Protein AF-A0A3R7A1E4-F1 (afdb_monomer)

Foldseek 3Di:
DPDDPFLEAEDEDDPPPPPDDQAAQCVVQHDVNVVVLVVVLVVVLVPDDDPAADAQQWDHDRFWIKGFSNHPPDDPVVLQVQQVVCVVVVVAVVSVVVSCVVCVPSQWDWADDGRTIIIIGHPPPAPCVVVVVPDVVRGVAYEYEDAQCDVRGSCVPVQPDPRYPHDHANDPVRVVVVCVVVPD

Mean predicted aligned error: 7.34 Å

Solvent-accessible surface area (backbone atoms only — not comparable to full-atom values): 10785 Å² total; per-residue (Å²): 130,81,78,74,82,68,44,70,43,81,46,70,78,64,88,83,65,83,83,81,74,86,58,45,41,58,76,75,64,32,65,69,56,49,50,54,53,50,53,52,50,52,54,50,50,71,69,55,90,64,100,59,73,63,38,61,40,66,42,84,48,62,61,32,37,40,40,18,78,40,16,70,69,48,54,72,70,55,34,58,52,45,29,57,48,34,72,75,69,38,52,65,63,52,50,50,53,52,51,48,71,74,43,68,89,68,49,65,39,76,47,78,52,83,58,59,38,30,40,39,30,52,62,75,70,54,65,49,46,62,53,79,77,55,54,76,90,71,36,76,43,34,37,34,47,35,69,38,52,49,94,87,32,82,32,22,69,38,37,71,28,90,79,34,52,52,42,82,34,89,46,73,67,51,46,51,54,49,46,54,72,74,63,115

Secondary structure (DSSP, 8-state):
-PPP---EEEEE-STT--TT----HHHHH-HHHHHHHHHHHHHHHHH---S---S-SEEE-SS-EEE-SS-TT--HHHHHHHHHHHHHH-HHHHHHHHHHHH-GGG-EEEEEETTTEEEEEETT-SGGGGGGGS-TTT-SEEEEEES--STTSTTHHHHT-TT-EEEE-SSHHHHHHHHHHH--

InterPro domains:
  IPR005002 Phosphomannomutase [PF03332] (18-183)
  IPR005002 Phosphomannomutase [PTHR10466] (23-183)
  IPR006379 HAD-superfamily hydrolase, subfamily IIB [TIGR01484] (25-160)
  IPR036412 HAD-like superfamily [SSF56784] (10-183)
  IPR043169 Phosphomannomutase, cap domain [G3DSA:3.30.1240.20] (24-125)

pLDDT: mean 89.26, std 13.15, range [39.09, 98.75]

Structure (mmCIF, N/CA/C/O backbone):
data_AF-A0A3R7A1E4-F1
#
_entry.id   AF-A0A3R7A1E4-F1
#
loop_
_atom_site.group_PDB
_atom_site.id
_atom_site.type_symbol
_atom_site.label_atom_id
_atom_site.label_alt_id
_atom_site.label_comp_id
_atom_site.label_asym_id
_atom_site.label_entity_id
_atom_site.label_seq_id
_atom_site.pdbx_PDB_ins_code
_atom_site.Cartn_x
_atom_site.Cartn_y
_atom_site.Cartn_z
_atom_site.occupancy
_atom_site.B_iso_or_equiv
_atom_site.auth_seq_id
_atom_site.auth_comp_id
_atom_site.auth_asym_id
_atom_site.auth_atom_id
_atom_site.pdbx_PDB_model_num
ATOM 1 N N . MET A 1 1 ? 33.128 -10.071 -33.712 1.00 44.66 1 MET A N 1
ATOM 2 C CA . MET A 1 1 ? 31.998 -9.135 -33.881 1.00 44.66 1 MET A CA 1
ATOM 3 C C . MET A 1 1 ? 31.868 -8.375 -32.577 1.00 44.66 1 MET A C 1
ATOM 5 O O . MET A 1 1 ? 31.779 -9.028 -31.546 1.00 44.66 1 MET A O 1
ATOM 9 N N . ALA A 1 2 ? 31.988 -7.047 -32.596 1.00 47.12 2 ALA A N 1
ATOM 10 C CA . ALA A 1 2 ? 31.799 -6.239 -31.393 1.00 47.12 2 ALA A CA 1
ATOM 11 C C . ALA A 1 2 ? 30.387 -6.506 -30.855 1.00 47.12 2 ALA A C 1
ATOM 13 O O . ALA A 1 2 ? 29.429 -6.413 -31.625 1.00 47.12 2 ALA A O 1
ATOM 14 N N . LYS A 1 3 ? 30.259 -6.908 -29.582 1.00 54.19 3 LYS A N 1
ATOM 15 C CA . LYS A 1 3 ? 28.951 -6.955 -28.919 1.00 54.19 3 LYS A CA 1
ATOM 16 C C . LYS A 1 3 ? 28.360 -5.552 -29.057 1.00 54.19 3 LYS A C 1
ATOM 18 O O . LYS A 1 3 ? 28.999 -4.590 -28.639 1.00 54.19 3 LYS A O 1
ATOM 23 N N . ALA A 1 4 ? 27.210 -5.441 -29.722 1.00 62.44 4 ALA A N 1
ATOM 24 C CA . ALA A 1 4 ? 26.440 -4.206 -29.728 1.00 62.44 4 ALA A CA 1
ATOM 25 C C . ALA A 1 4 ? 26.276 -3.781 -28.268 1.00 62.44 4 ALA A C 1
ATOM 27 O O . ALA A 1 4 ? 25.940 -4.626 -27.442 1.00 62.44 4 ALA A O 1
ATOM 28 N N . ASN A 1 5 ? 26.606 -2.532 -27.950 1.00 65.81 5 ASN A N 1
ATOM 29 C CA . ASN A 1 5 ? 26.462 -2.031 -26.592 1.00 65.81 5 ASN A CA 1
ATOM 30 C C . ASN A 1 5 ? 24.952 -2.007 -26.301 1.00 65.81 5 ASN A C 1
ATOM 32 O O . ASN A 1 5 ? 24.252 -1.242 -26.976 1.00 65.81 5 ASN A O 1
ATOM 36 N N . PRO A 1 6 ? 24.423 -2.894 -25.437 1.00 76.69 6 PRO A N 1
ATOM 37 C CA . PRO A 1 6 ? 22.988 -2.971 -25.225 1.00 76.69 6 PRO A CA 1
ATOM 38 C C . PRO A 1 6 ? 22.504 -1.653 -24.624 1.00 76.69 6 PRO A C 1
ATOM 40 O O . PRO A 1 6 ? 23.204 -0.999 -23.846 1.00 76.69 6 PRO A O 1
ATOM 43 N N . ARG A 1 7 ? 21.299 -1.230 -25.001 1.00 85.06 7 ARG A N 1
ATOM 44 C CA . ARG A 1 7 ? 20.661 -0.057 -24.404 1.00 85.06 7 ARG A CA 1
ATOM 45 C C . ARG A 1 7 ? 20.152 -0.456 -23.031 1.00 85.06 7 ARG A C 1
ATOM 47 O O . ARG A 1 7 ? 19.061 -1.011 -22.901 1.00 85.06 7 ARG A O 1
ATOM 54 N N . ILE A 1 8 ? 20.987 -0.212 -22.033 1.00 87.19 8 ILE A N 1
ATOM 55 C CA . ILE A 1 8 ? 20.746 -0.594 -20.647 1.00 87.19 8 ILE A CA 1
ATOM 56 C C . ILE A 1 8 ? 20.035 0.537 -19.909 1.00 87.19 8 ILE A C 1
ATOM 58 O O . ILE A 1 8 ? 20.415 1.705 -20.011 1.00 87.19 8 ILE A O 1
ATOM 62 N N . LEU A 1 9 ? 19.038 0.170 -19.106 1.00 86.69 9 LEU A N 1
ATOM 63 C CA . LEU A 1 9 ? 18.481 1.023 -18.063 1.00 86.69 9 LEU A CA 1
ATOM 64 C C . LEU A 1 9 ? 18.717 0.386 -16.694 1.00 86.69 9 LEU A C 1
ATOM 66 O O . LEU A 1 9 ? 18.265 -0.730 -16.450 1.00 86.69 9 LEU A O 1
ATOM 70 N N . ALA A 1 10 ? 19.369 1.113 -15.788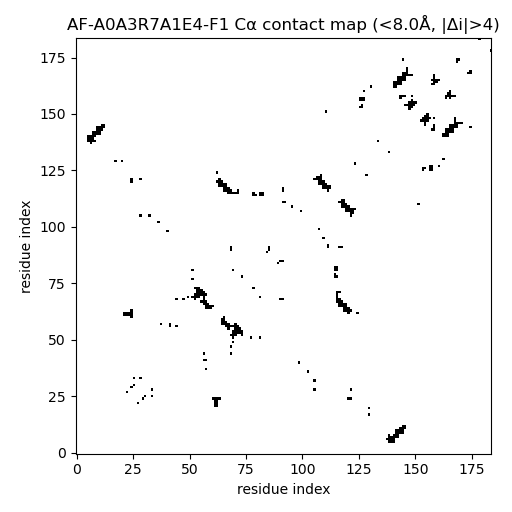 1.00 86.88 10 ALA A N 1
ATOM 71 C CA . ALA A 1 10 ? 19.442 0.754 -14.375 1.00 86.88 10 ALA A CA 1
ATOM 72 C C . ALA A 1 10 ? 18.376 1.538 -13.595 1.00 86.88 10 ALA A C 1
ATOM 74 O O . ALA A 1 10 ? 18.405 2.769 -13.539 1.00 86.88 10 ALA A O 1
ATOM 75 N N . LEU A 1 11 ? 17.410 0.819 -13.028 1.00 84.31 11 LEU A N 1
ATOM 76 C CA . LEU A 1 11 ? 16.361 1.354 -12.173 1.00 84.31 11 LEU A CA 1
ATOM 77 C C . LEU A 1 11 ? 16.778 1.224 -10.709 1.00 84.31 11 LEU A C 1
ATOM 79 O O . LEU A 1 11 ? 17.002 0.121 -10.208 1.00 84.31 11 LEU A O 1
ATOM 83 N N . PHE A 1 12 ? 16.805 2.365 -10.030 1.00 76.94 12 PHE A N 1
ATOM 84 C CA . PHE A 1 12 ? 16.983 2.469 -8.589 1.00 76.94 12 PHE A CA 1
ATOM 85 C C . PHE A 1 12 ? 15.701 3.036 -7.998 1.00 76.94 12 PHE A C 1
ATOM 87 O O . PHE A 1 12 ? 15.184 4.041 -8.499 1.00 76.94 12 PHE A O 1
ATOM 94 N N . ASP A 1 13 ? 15.190 2.426 -6.933 1.00 64.12 13 ASP A N 1
ATOM 95 C CA . ASP A 1 13 ? 14.204 3.114 -6.109 1.00 64.12 13 ASP A CA 1
ATOM 96 C C . ASP A 1 13 ? 14.937 4.050 -5.146 1.00 64.12 13 ASP A C 1
ATOM 98 O O . ASP A 1 13 ? 15.601 3.616 -4.209 1.00 64.12 13 ASP A O 1
ATOM 102 N N . VAL A 1 14 ? 14.834 5.350 -5.407 1.00 51.19 14 VAL A N 1
ATOM 103 C CA . VAL A 1 14 ? 15.208 6.403 -4.463 1.00 51.19 14 VAL A CA 1
ATOM 104 C C . VAL A 1 14 ? 13.907 7.117 -4.115 1.00 51.19 14 VAL A C 1
ATOM 106 O O . VAL A 1 14 ? 13.422 7.967 -4.869 1.00 51.19 14 VAL A O 1
ATOM 109 N N . ASP A 1 15 ? 13.275 6.670 -3.031 1.00 46.53 15 ASP A N 1
ATOM 110 C CA . ASP A 1 15 ? 12.062 7.247 -2.444 1.00 46.53 15 ASP A CA 1
ATOM 111 C C . ASP A 1 15 ? 10.974 7.664 -3.459 1.00 46.53 15 ASP A C 1
ATOM 113 O O . ASP A 1 15 ? 10.474 8.792 -3.446 1.00 46.53 15 ASP A O 1
ATOM 117 N N . GLY A 1 16 ? 10.565 6.754 -4.354 1.00 44.25 16 GLY A N 1
ATOM 118 C CA . GLY A 1 16 ? 9.337 6.931 -5.144 1.00 44.25 16 GLY A CA 1
ATOM 119 C C . GLY A 1 16 ? 9.348 8.096 -6.147 1.00 44.25 16 GLY A C 1
ATOM 120 O O . GLY A 1 16 ? 8.285 8.610 -6.515 1.00 44.25 16 GLY A O 1
ATOM 121 N N . THR A 1 17 ? 10.526 8.526 -6.610 1.00 39.09 17 THR A N 1
ATOM 122 C CA . THR A 1 17 ? 10.695 9.695 -7.497 1.00 39.09 17 THR A CA 1
ATOM 123 C C . THR A 1 17 ? 10.74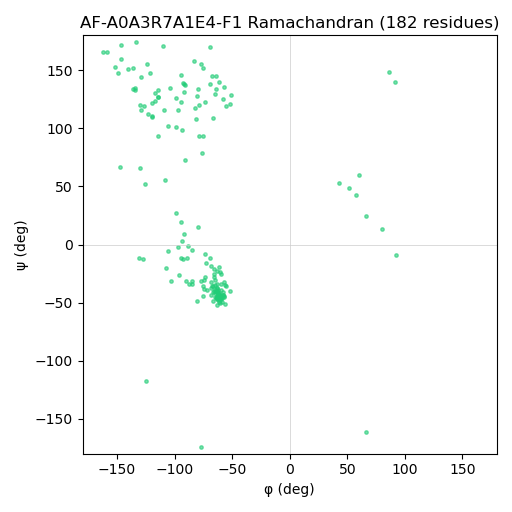3 9.390 -9.001 1.00 39.09 17 THR A C 1
ATOM 125 O O . THR A 1 17 ? 11.116 10.253 -9.791 1.00 39.09 17 THR A O 1
ATOM 128 N N . LEU A 1 18 ? 10.261 8.230 -9.463 1.00 42.88 18 LEU A N 1
ATOM 129 C CA . LEU A 1 18 ? 9.997 8.020 -10.898 1.00 42.88 18 LEU A CA 1
ATOM 130 C C . LEU A 1 18 ? 8.695 8.744 -11.312 1.00 42.88 18 LEU A C 1
ATOM 132 O O . LEU A 1 18 ? 7.606 8.176 -11.407 1.00 42.88 18 LEU A O 1
ATOM 136 N N . THR A 1 19 ? 8.801 10.059 -11.508 1.00 46.22 19 THR A N 1
ATOM 137 C CA . THR A 1 19 ? 7.701 11.011 -11.741 1.00 46.22 19 THR A CA 1
ATOM 138 C C . THR A 1 19 ? 7.357 11.217 -13.217 1.00 46.22 19 THR A C 1
ATOM 140 O O . THR A 1 19 ? 7.585 12.296 -13.757 1.00 46.22 19 THR A O 1
ATOM 143 N N . ALA A 1 20 ? 6.729 10.233 -13.866 1.00 43.62 20 ALA A N 1
ATOM 144 C CA . ALA A 1 20 ? 6.136 10.476 -15.192 1.00 43.62 20 ALA A CA 1
ATOM 145 C C . ALA A 1 20 ? 4.686 10.001 -15.376 1.00 43.62 20 ALA A C 1
ATOM 147 O O . ALA A 1 20 ? 4.031 10.431 -16.320 1.00 43.62 20 ALA A O 1
ATOM 148 N N . ALA A 1 21 ? 4.116 9.202 -14.467 1.00 50.44 21 ALA A N 1
ATOM 149 C CA . ALA A 1 21 ? 2.732 8.753 -14.640 1.00 50.44 21 ALA A CA 1
ATOM 150 C C . ALA A 1 21 ? 1.982 8.567 -13.324 1.00 50.44 21 ALA A C 1
ATOM 152 O O . ALA A 1 21 ? 1.595 7.462 -12.945 1.00 50.44 21 ALA A O 1
ATOM 153 N N . ARG A 1 22 ? 1.743 9.665 -12.608 1.00 58.53 22 ARG A N 1
ATOM 154 C CA . ARG A 1 22 ? 0.890 9.611 -11.423 1.00 58.53 22 ARG A CA 1
ATOM 155 C C . ARG A 1 22 ? -0.580 9.589 -11.848 1.00 58.53 22 ARG A C 1
ATOM 157 O O . ARG A 1 22 ? -1.181 10.641 -12.049 1.00 58.53 22 ARG A O 1
ATOM 164 N N . LYS A 1 23 ? -1.163 8.394 -11.989 1.00 64.06 23 LYS A N 1
ATOM 165 C CA . LYS A 1 23 ? -2.622 8.254 -12.098 1.00 64.06 23 LYS A CA 1
ATOM 166 C C . LYS A 1 23 ? -3.269 8.728 -10.800 1.00 64.06 23 LYS A C 1
ATOM 168 O O . LYS A 1 23 ? -2.829 8.365 -9.712 1.00 64.06 23 LYS A O 1
ATOM 173 N N . SER A 1 24 ? -4.316 9.536 -10.922 1.00 81.94 24 SER A N 1
ATOM 174 C CA . SER A 1 24 ? -5.153 9.908 -9.788 1.00 81.94 24 SER A CA 1
ATOM 175 C C . SER A 1 24 ? -6.016 8.712 -9.397 1.00 81.94 24 SER A C 1
ATOM 177 O O . SER A 1 24 ? -6.789 8.203 -10.213 1.00 81.94 24 SER A O 1
ATOM 179 N N . LEU A 1 25 ? -5.917 8.274 -8.140 1.00 85.00 25 LEU A N 1
ATOM 180 C CA . LEU A 1 25 ? -6.779 7.223 -7.593 1.00 85.00 25 LEU A CA 1
ATOM 181 C C . LEU A 1 25 ? -8.262 7.550 -7.827 1.00 85.00 25 LEU A C 1
ATOM 183 O O . LEU A 1 25 ? -9.049 6.677 -8.193 1.00 85.00 25 LEU A O 1
ATOM 187 N N . LYS A 1 26 ? -8.626 8.829 -7.661 1.00 87.19 26 LYS A N 1
ATOM 188 C CA . LYS A 1 26 ? -9.987 9.328 -7.874 1.00 87.19 26 LYS A CA 1
ATOM 189 C C . LYS A 1 26 ? -10.457 9.142 -9.309 1.00 87.19 26 LYS A C 1
ATOM 191 O O . LYS A 1 26 ? -11.590 8.716 -9.511 1.00 87.19 26 LYS A O 1
ATOM 196 N N . GLU A 1 27 ? -9.608 9.453 -10.280 1.00 87.75 27 GLU A N 1
ATOM 197 C CA . GLU A 1 27 ? -9.947 9.313 -11.700 1.00 87.75 27 GLU A CA 1
ATOM 198 C C . GLU A 1 27 ? -10.078 7.845 -12.104 1.00 87.75 27 GLU A C 1
ATOM 200 O O . GLU A 1 27 ? -10.964 7.505 -12.879 1.00 87.75 27 GLU A O 1
ATOM 205 N N . PHE A 1 28 ? -9.233 6.967 -11.553 1.00 88.12 28 PHE A N 1
ATOM 206 C CA . PHE A 1 28 ? -9.242 5.549 -11.907 1.00 88.12 28 PHE A CA 1
ATOM 207 C C . PHE A 1 28 ? -10.410 4.774 -11.281 1.00 88.12 28 PHE A C 1
ATOM 209 O O . PHE A 1 28 ? -11.043 3.964 -11.952 1.00 88.12 28 PHE A O 1
ATOM 216 N N . ILE A 1 29 ? -10.694 5.002 -9.995 1.00 91.00 29 ILE A N 1
ATOM 217 C CA . ILE A 1 29 ? -11.715 4.243 -9.253 1.00 91.00 29 ILE A CA 1
ATOM 218 C C . ILE A 1 29 ? -13.100 4.891 -9.340 1.00 91.00 29 ILE A C 1
ATOM 220 O O . ILE A 1 29 ? -14.117 4.195 -9.317 1.00 91.00 29 ILE A O 1
ATOM 224 N N . GLY A 1 30 ? -13.150 6.218 -9.441 1.00 93.50 30 GLY A N 1
ATOM 225 C CA . GLY A 1 30 ? -14.382 6.991 -9.385 1.00 93.50 30 GLY A CA 1
ATOM 226 C C . GLY A 1 30 ? -14.813 7.338 -7.957 1.00 93.50 30 GLY A C 1
ATOM 227 O O . GLY A 1 30 ? -14.598 6.598 -6.992 1.00 93.50 30 GLY A O 1
ATOM 228 N N . ASN A 1 31 ? -15.454 8.500 -7.828 1.00 94.25 31 ASN A N 1
ATOM 229 C CA . ASN A 1 31 ? -15.814 9.095 -6.541 1.00 94.25 31 ASN A CA 1
ATOM 230 C C . ASN A 1 31 ? -16.812 8.241 -5.740 1.00 94.25 31 ASN A C 1
ATOM 232 O O . ASN A 1 31 ? -16.688 8.129 -4.525 1.00 94.25 31 ASN A O 1
ATOM 236 N N . ASP A 1 32 ? -17.768 7.597 -6.411 1.00 96.69 32 ASP A N 1
ATOM 237 C CA . ASP A 1 32 ? -18.817 6.816 -5.745 1.00 96.69 32 ASP A CA 1
ATOM 238 C C . ASP A 1 32 ? -18.267 5.561 -5.067 1.00 96.69 32 ASP A C 1
ATOM 240 O O . ASP A 1 32 ? -18.617 5.262 -3.923 1.00 96.69 32 ASP A O 1
ATOM 244 N N . LYS A 1 33 ? -17.371 4.840 -5.752 1.00 96.50 33 LYS A N 1
ATOM 245 C CA . LYS A 1 33 ? -16.666 3.689 -5.178 1.00 96.50 33 LYS A CA 1
ATOM 246 C C . LYS A 1 33 ? -15.787 4.136 -4.009 1.00 96.50 33 LYS A C 1
ATOM 248 O O . LYS A 1 33 ? -15.860 3.548 -2.933 1.00 96.50 33 LYS A O 1
ATOM 253 N N . LEU A 1 34 ? -15.026 5.219 -4.173 1.00 97.00 34 LEU A N 1
ATOM 254 C CA . LEU A 1 34 ? -14.187 5.750 -3.095 1.00 97.00 34 LEU A CA 1
ATOM 255 C C . LEU A 1 34 ? -14.996 6.146 -1.860 1.00 97.00 34 LEU A C 1
ATOM 257 O O . LEU A 1 34 ? -14.633 5.749 -0.758 1.00 97.00 34 LEU A O 1
ATOM 261 N N . ASN A 1 35 ? -16.117 6.847 -2.026 1.00 98.00 35 ASN A N 1
ATOM 262 C CA . ASN A 1 35 ? -16.985 7.212 -0.909 1.00 98.00 35 ASN A CA 1
ATOM 263 C C . ASN A 1 35 ? -17.525 5.976 -0.179 1.00 98.00 35 ASN A C 1
ATOM 265 O O . ASN A 1 35 ? -17.503 5.938 1.048 1.00 98.00 35 ASN A O 1
ATOM 269 N N . LYS A 1 36 ? -17.966 4.940 -0.907 1.00 98.38 36 LYS A N 1
ATOM 270 C CA . LYS A 1 36 ? -18.421 3.677 -0.297 1.00 98.38 36 LYS A CA 1
ATOM 271 C C . LYS A 1 36 ? -17.310 3.003 0.507 1.00 98.38 36 LYS A C 1
ATOM 273 O O . LYS A 1 36 ? -17.542 2.604 1.647 1.00 98.38 36 LYS A O 1
ATOM 278 N N . PHE A 1 37 ? -16.110 2.922 -0.066 1.00 98.44 37 PHE A N 1
ATOM 279 C CA . PHE A 1 37 ? -14.943 2.349 0.600 1.00 98.44 37 PHE A CA 1
ATOM 280 C C . PHE A 1 37 ? -14.568 3.127 1.869 1.00 98.44 37 PHE A C 1
ATOM 282 O O . PHE A 1 37 ? -14.410 2.539 2.940 1.00 98.44 37 PHE A O 1
ATOM 289 N N . ILE A 1 38 ? -14.473 4.455 1.765 1.00 98.44 38 ILE A N 1
ATOM 290 C CA . ILE A 1 38 ? -14.109 5.346 2.871 1.00 98.44 38 ILE A CA 1
ATOM 291 C C . ILE A 1 38 ? -15.155 5.272 3.983 1.00 98.44 38 ILE A C 1
ATOM 293 O O . ILE A 1 38 ? -14.785 5.080 5.137 1.00 98.44 38 ILE A O 1
ATOM 297 N N . ASN A 1 39 ? -16.448 5.341 3.657 1.00 98.62 39 ASN A N 1
ATOM 298 C CA . ASN A 1 39 ? -17.523 5.265 4.648 1.00 98.62 39 ASN A CA 1
ATOM 299 C C . ASN A 1 39 ? -17.485 3.950 5.429 1.00 98.62 39 ASN A C 1
ATOM 301 O O . ASN A 1 39 ? -17.543 3.962 6.658 1.00 98.62 39 ASN A O 1
ATOM 305 N N . PHE A 1 40 ? -17.341 2.819 4.733 1.00 98.75 40 PHE A N 1
ATOM 306 C 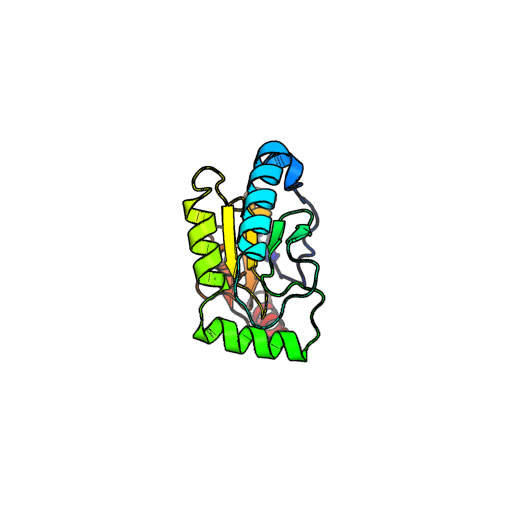CA . PHE A 1 40 ? -17.223 1.519 5.390 1.00 98.75 40 PHE A CA 1
ATOM 307 C C . PHE A 1 40 ? -15.977 1.450 6.280 1.00 98.75 40 PHE A C 1
ATOM 309 O O . PHE A 1 40 ? -16.055 1.006 7.422 1.00 98.75 40 PHE A O 1
ATOM 316 N N . THR A 1 41 ? -14.839 1.938 5.783 1.00 98.62 41 THR A N 1
ATOM 317 C CA . THR A 1 41 ? -13.573 1.953 6.527 1.00 98.62 41 THR A CA 1
ATOM 318 C C . THR A 1 41 ? -13.683 2.806 7.792 1.00 98.62 41 THR A C 1
ATOM 320 O O . THR A 1 41 ? -13.273 2.364 8.862 1.00 98.62 41 THR A O 1
ATOM 323 N N . LEU A 1 42 ? -14.288 3.994 7.708 1.00 98.69 42 LEU A N 1
ATOM 324 C CA . LEU A 1 42 ? -14.516 4.868 8.861 1.00 98.69 42 LEU A CA 1
ATOM 325 C C . LEU A 1 42 ? -15.441 4.221 9.895 1.00 98.69 42 LEU A C 1
ATOM 327 O O . LEU A 1 42 ? -15.132 4.258 11.084 1.00 98.69 42 LEU A O 1
ATOM 331 N N . LEU A 1 43 ? -16.536 3.588 9.462 1.00 98.69 43 LEU A N 1
ATOM 332 C CA . LEU A 1 43 ? -17.439 2.860 10.359 1.00 98.69 43 LEU A CA 1
ATOM 333 C C . LEU A 1 43 ? -16.741 1.672 11.029 1.00 98.69 43 LEU A C 1
ATOM 335 O O . LEU A 1 43 ? -16.930 1.448 12.224 1.00 98.69 43 LEU A O 1
ATOM 339 N N . TYR A 1 44 ? -15.910 0.933 10.291 1.00 98.62 44 TYR A N 1
ATOM 340 C CA . TYR A 1 44 ? -15.114 -0.153 10.854 1.00 98.62 44 TYR A CA 1
ATOM 341 C C . TYR A 1 44 ? -14.161 0.372 11.935 1.00 98.62 44 TYR A C 1
ATOM 343 O O . TYR A 1 44 ? -14.170 -0.125 13.058 1.00 98.62 44 TYR A O 1
ATOM 351 N N . ILE A 1 45 ? -13.396 1.430 11.635 1.00 98.44 45 ILE A N 1
ATOM 352 C CA . ILE A 1 45 ? -12.464 2.048 12.591 1.00 98.44 45 ILE A CA 1
ATOM 353 C C . ILE A 1 45 ? -13.204 2.606 13.807 1.00 98.44 45 ILE A C 1
ATOM 355 O O . ILE A 1 45 ? -12.721 2.454 14.928 1.00 98.44 45 ILE A O 1
ATOM 359 N N . ALA A 1 46 ? -14.379 3.214 13.632 1.00 98.25 46 ALA A N 1
ATOM 360 C CA . ALA A 1 46 ? -15.179 3.721 14.744 1.00 98.25 46 ALA A CA 1
ATOM 361 C C . ALA A 1 46 ? -15.524 2.608 15.750 1.00 98.25 46 ALA A C 1
ATOM 363 O O . ALA A 1 46 ? -15.384 2.822 16.953 1.00 98.25 46 ALA A O 1
ATOM 364 N N . ASN A 1 47 ? -15.859 1.412 15.256 1.00 97.88 47 ASN A N 1
ATOM 365 C CA . ASN A 1 47 ? -16.224 0.248 16.070 1.00 97.88 47 ASN A CA 1
ATOM 366 C C . ASN A 1 47 ? -15.032 -0.594 16.563 1.00 97.88 47 ASN A C 1
ATOM 368 O O . ASN A 1 47 ? -15.241 -1.541 17.317 1.00 97.88 47 ASN A O 1
ATOM 372 N N . LEU A 1 48 ? -13.792 -0.289 16.160 1.00 97.06 48 LEU A N 1
ATOM 373 C CA . LEU A 1 48 ? -12.617 -1.002 16.669 1.00 97.06 48 LEU A CA 1
ATOM 374 C C . LEU A 1 48 ? -12.425 -0.755 18.166 1.00 97.06 48 LEU A C 1
ATOM 376 O O . LEU A 1 48 ? -12.350 0.395 18.596 1.00 97.06 48 LEU A O 1
ATOM 380 N N . ASP A 1 49 ? -12.252 -1.824 18.930 1.00 96.75 49 ASP A N 1
ATOM 381 C CA . ASP A 1 49 ? -11.824 -1.743 20.321 1.00 96.75 49 ASP A CA 1
ATOM 382 C C . ASP A 1 49 ? -10.300 -1.892 20.382 1.00 96.75 49 ASP A C 1
ATOM 384 O O . ASP A 1 49 ? -9.760 -2.990 20.246 1.00 96.75 49 ASP A O 1
ATOM 388 N N . ILE A 1 50 ? -9.602 -0.758 20.469 1.00 98.00 50 ILE 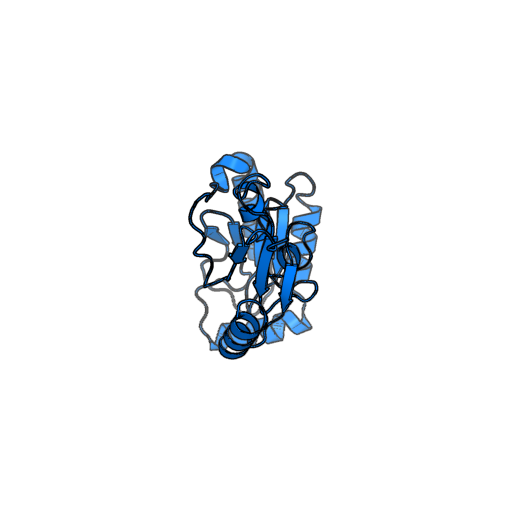A N 1
ATOM 389 C CA . ILE A 1 50 ? -8.142 -0.685 20.590 1.00 98.00 50 ILE A CA 1
ATOM 390 C C . ILE A 1 50 ? -7.773 0.355 21.655 1.00 98.00 50 ILE A C 1
ATOM 392 O O . ILE A 1 50 ? -8.512 1.330 21.815 1.00 98.00 50 ILE A O 1
ATOM 396 N N . PRO A 1 51 ? -6.625 0.212 22.345 1.00 97.88 51 PRO A N 1
ATOM 397 C CA . PRO A 1 51 ? -6.300 1.051 23.501 1.00 97.88 51 PRO A CA 1
ATOM 398 C C . PRO A 1 51 ? -6.222 2.551 23.196 1.00 97.88 51 PRO A C 1
ATOM 400 O O . PRO A 1 51 ? -6.550 3.381 24.041 1.00 97.88 51 PRO A O 1
ATOM 403 N N . VAL A 1 52 ? -5.770 2.909 21.991 1.00 98.25 52 VAL A N 1
ATOM 404 C CA . VAL A 1 52 ? -5.510 4.294 21.595 1.00 98.25 52 VAL A CA 1
ATOM 405 C C . VAL A 1 52 ? -6.051 4.555 20.192 1.00 98.25 52 VAL A C 1
ATOM 407 O O . VAL A 1 52 ? -5.796 3.795 19.260 1.00 98.25 52 VAL A O 1
ATOM 410 N N . LYS A 1 53 ? -6.757 5.681 20.039 1.00 98.56 53 LYS A N 1
ATOM 411 C CA . LYS A 1 53 ? -7.100 6.303 18.754 1.00 98.56 53 LYS A CA 1
ATOM 412 C C . LYS A 1 53 ? -6.713 7.781 18.784 1.00 98.56 53 LYS A C 1
ATOM 414 O O . LYS A 1 53 ? -6.813 8.443 19.821 1.00 98.56 53 LYS A O 1
ATOM 419 N N . ARG A 1 54 ? -6.249 8.300 17.651 1.00 98.19 54 ARG A N 1
ATOM 420 C CA . ARG A 1 54 ? -5.838 9.695 17.448 1.00 98.19 54 ARG A CA 1
ATOM 421 C C . ARG A 1 54 ? -6.608 10.279 16.266 1.00 98.19 54 ARG A C 1
ATOM 423 O O . ARG A 1 54 ? -7.828 10.376 16.328 1.00 98.19 54 ARG A O 1
ATOM 430 N N . GLY A 1 55 ? -5.918 10.679 15.203 1.00 96.44 55 GLY A N 1
ATOM 431 C CA . GLY A 1 55 ? -6.514 11.288 14.016 1.00 96.44 55 GLY A CA 1
ATOM 432 C C . GLY A 1 55 ? -5.750 10.919 12.753 1.00 96.44 55 GLY A C 1
ATOM 433 O O . GLY A 1 55 ? -4.681 10.311 12.824 1.00 96.44 55 GLY A O 1
ATOM 434 N N . THR A 1 56 ? -6.305 11.288 11.598 1.00 98.12 56 THR A N 1
ATOM 435 C CA . THR A 1 56 ? -5.799 10.879 10.275 1.00 98.12 56 THR A CA 1
ATOM 436 C C . THR A 1 56 ? -5.810 9.353 10.131 1.00 98.12 56 THR A C 1
ATOM 438 O O . THR A 1 56 ? -4.779 8.699 9.978 1.00 98.12 56 THR A O 1
ATOM 441 N N . PHE A 1 57 ? -7.009 8.778 10.247 1.00 98.62 57 PHE A N 1
ATOM 442 C CA . PHE A 1 57 ? -7.260 7.340 10.094 1.00 98.62 57 PHE A CA 1
ATOM 443 C C . PHE A 1 57 ? -7.218 6.880 8.637 1.00 98.62 57 PHE A C 1
ATOM 445 O O . PHE A 1 57 ? -6.858 5.744 8.351 1.00 98.62 57 PHE A O 1
ATOM 452 N N . ILE A 1 58 ? -7.596 7.771 7.720 1.00 98.56 58 ILE A N 1
ATOM 453 C CA . ILE A 1 58 ? -7.505 7.575 6.278 1.00 98.56 58 ILE A CA 1
ATOM 454 C C . ILE A 1 58 ? -6.813 8.812 5.717 1.00 98.56 58 ILE A C 1
ATOM 456 O O . ILE A 1 58 ? -7.303 9.929 5.878 1.00 98.56 58 ILE A O 1
ATOM 460 N N . GLU A 1 59 ? -5.674 8.613 5.070 1.00 97.69 59 GLU A N 1
ATOM 461 C CA . GLU A 1 59 ? -4.929 9.653 4.370 1.00 97.69 59 GLU A CA 1
ATOM 462 C C . GLU A 1 59 ? -5.046 9.399 2.865 1.00 97.69 59 GLU A C 1
ATOM 464 O O . GLU A 1 59 ? -4.596 8.370 2.356 1.00 97.69 59 GLU A O 1
ATOM 469 N N . PHE A 1 60 ? -5.681 10.330 2.151 1.00 95.25 60 PHE A N 1
ATOM 470 C CA . PHE A 1 60 ? -5.817 10.255 0.700 1.00 95.25 60 PHE A CA 1
ATOM 471 C C . PHE A 1 60 ? -4.540 10.773 0.038 1.00 95.25 60 PHE A C 1
ATOM 473 O O . PHE A 1 60 ? -4.198 11.947 0.170 1.00 95.25 60 PHE A O 1
ATOM 480 N N . ARG A 1 61 ? -3.846 9.908 -0.702 1.00 91.50 61 ARG A N 1
ATOM 481 C CA . ARG A 1 61 ? -2.665 10.258 -1.498 1.00 91.50 61 ARG A CA 1
ATOM 482 C C . ARG A 1 61 ? -3.003 10.177 -2.982 1.00 91.50 61 ARG A C 1
ATOM 484 O O . ARG A 1 61 ? -4.052 9.679 -3.375 1.00 91.50 61 ARG A O 1
ATOM 491 N N . GLN A 1 62 ? -2.097 10.653 -3.832 1.00 84.31 62 GLN A N 1
ATOM 492 C CA . GLN A 1 62 ? -2.347 10.714 -5.273 1.00 84.31 62 GLN A CA 1
ATOM 493 C C . GLN A 1 62 ? -2.667 9.337 -5.884 1.00 84.31 62 GLN A C 1
ATOM 495 O O . GLN A 1 62 ? -3.610 9.230 -6.665 1.00 84.31 62 GLN A O 1
ATOM 500 N N . GLY A 1 63 ? -1.914 8.299 -5.503 1.00 85.38 63 GLY A N 1
ATOM 501 C CA . GLY A 1 63 ? -2.046 6.950 -6.061 1.00 85.38 63 GLY A CA 1
ATOM 502 C C . GLY A 1 63 ? -2.717 5.912 -5.155 1.00 85.38 63 GLY A C 1
ATOM 503 O O . GLY A 1 63 ? -2.907 4.775 -5.573 1.00 85.38 63 GLY A O 1
ATOM 504 N N . MET A 1 64 ? -3.030 6.262 -3.906 1.00 91.62 64 MET A N 1
ATOM 505 C CA . MET A 1 64 ? -3.401 5.286 -2.876 1.00 91.62 64 MET A CA 1
ATOM 506 C C . MET A 1 64 ? -4.117 5.942 -1.693 1.00 91.62 64 MET A C 1
ATOM 508 O O . MET A 1 64 ? -4.051 7.157 -1.506 1.00 91.62 64 MET A O 1
ATOM 512 N N . LEU A 1 65 ? -4.751 5.122 -0.861 1.00 96.19 65 LEU A N 1
ATOM 513 C CA . LEU A 1 65 ? -5.165 5.483 0.492 1.00 96.19 65 LEU A CA 1
ATOM 514 C C . LEU A 1 65 ? -4.205 4.833 1.485 1.00 96.19 65 LEU A C 1
ATOM 516 O O . LEU A 1 65 ? -3.940 3.642 1.372 1.00 96.19 65 LEU A O 1
ATOM 520 N N . ASN A 1 66 ? -3.743 5.576 2.485 1.00 97.69 66 ASN A N 1
ATOM 521 C CA . ASN A 1 66 ? -3.103 4.987 3.659 1.00 97.69 66 ASN A CA 1
ATOM 522 C C . ASN A 1 66 ? -4.139 4.904 4.786 1.00 97.69 66 ASN A C 1
ATOM 524 O O . ASN A 1 66 ? -4.771 5.909 5.117 1.00 97.69 66 ASN A O 1
ATOM 528 N N . VAL A 1 67 ? -4.332 3.716 5.357 1.00 98.62 67 VAL A N 1
ATOM 529 C CA . VAL A 1 67 ? -5.307 3.459 6.425 1.00 98.62 67 VAL A CA 1
ATOM 530 C C . VAL A 1 67 ? -4.569 3.078 7.704 1.00 98.62 67 VAL A C 1
ATOM 532 O O . VAL A 1 67 ? -3.739 2.171 7.706 1.00 98.62 67 VAL A O 1
ATOM 535 N N . SER A 1 68 ? -4.872 3.767 8.803 1.00 98.62 68 SER A N 1
ATOM 536 C CA . SER A 1 68 ? -4.264 3.563 10.121 1.00 98.62 68 SER A CA 1
ATOM 537 C C . SER A 1 68 ? -5.353 3.411 11.189 1.00 98.62 68 SER A C 1
ATOM 539 O O . SER A 1 68 ? -6.077 4.379 11.428 1.00 98.62 68 SER A O 1
ATOM 541 N N . PRO A 1 69 ? -5.483 2.244 11.856 1.00 98.62 69 PRO A N 1
ATOM 542 C CA . PRO A 1 69 ? -6.476 2.045 12.915 1.00 98.62 69 PRO A CA 1
ATOM 543 C C . PRO A 1 69 ? -6.290 2.977 14.120 1.00 98.62 69 PRO A C 1
ATOM 545 O O . PRO A 1 69 ? -7.265 3.536 14.618 1.00 98.62 69 PRO A O 1
ATOM 548 N N . ILE A 1 70 ? -5.041 3.181 14.559 1.00 98.62 70 ILE A N 1
ATOM 549 C CA . ILE A 1 70 ? -4.693 4.133 15.627 1.00 98.62 70 ILE A CA 1
ATOM 550 C C . ILE A 1 70 ? -4.770 5.593 15.151 1.00 98.62 70 ILE A C 1
ATOM 552 O O . ILE A 1 70 ? -5.069 6.484 15.943 1.00 98.62 70 ILE A O 1
ATOM 556 N N . GLY A 1 71 ? -4.566 5.845 13.856 1.00 98.50 71 GLY A N 1
ATOM 557 C CA . GLY A 1 71 ? -4.469 7.180 13.262 1.00 98.50 71 GLY A CA 1
ATOM 558 C C . GLY A 1 71 ? -3.025 7.696 13.216 1.00 98.50 71 GLY A C 1
ATOM 559 O O . GLY A 1 71 ? -2.250 7.505 14.147 1.00 98.50 71 GLY A O 1
ATOM 560 N N . ARG A 1 72 ? -2.636 8.354 12.115 1.00 98.06 72 ARG A N 1
ATOM 561 C CA . ARG A 1 72 ? -1.246 8.797 11.865 1.00 98.06 72 ARG A CA 1
ATOM 562 C C . ARG A 1 72 ? -0.758 9.916 12.788 1.00 98.06 72 ARG A C 1
ATOM 564 O O . ARG A 1 72 ? 0.453 10.098 12.904 1.00 98.06 72 ARG A O 1
ATOM 571 N N . ASN A 1 73 ? -1.669 10.630 13.445 1.00 98.31 73 ASN A N 1
ATOM 572 C CA . ASN A 1 73 ? -1.340 11.717 14.374 1.00 98.31 73 ASN A CA 1
ATOM 573 C C . ASN A 1 73 ? -0.910 11.214 15.770 1.00 98.31 73 ASN A C 1
ATOM 575 O O . ASN A 1 73 ? -0.927 11.989 16.723 1.00 98.31 73 ASN A O 1
ATOM 579 N N . CYS A 1 74 ? -0.586 9.929 15.914 1.00 97.94 74 CYS A N 1
ATOM 580 C CA . CYS A 1 74 ? -0.039 9.361 17.140 1.00 97.94 74 CYS A CA 1
ATOM 581 C C . CYS A 1 74 ? 1.452 9.694 17.325 1.00 97.94 74 CYS A C 1
ATOM 583 O O . CYS A 1 74 ? 2.173 9.949 16.351 1.00 97.94 74 CYS A O 1
ATOM 585 N N . SER A 1 75 ? 1.912 9.686 18.576 1.00 98.38 75 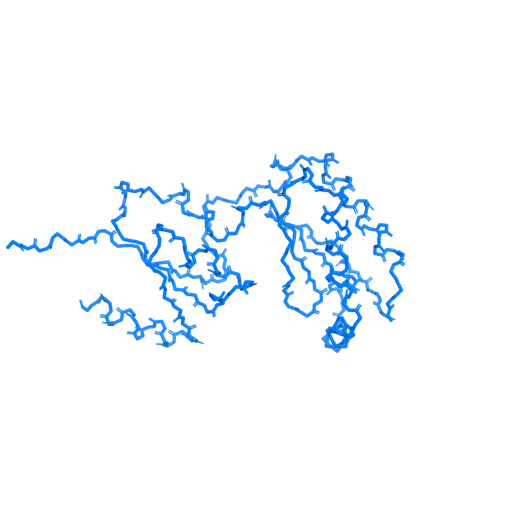SER A N 1
ATOM 586 C CA . SER A 1 75 ? 3.328 9.864 18.927 1.00 98.38 75 SER A CA 1
ATOM 587 C C . SER A 1 75 ? 4.172 8.655 18.496 1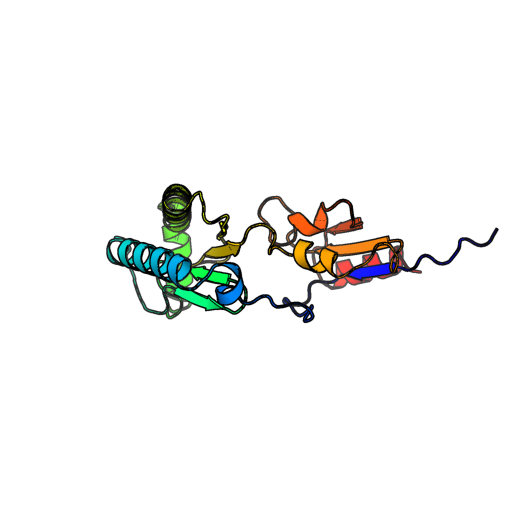.00 98.38 75 SER A C 1
ATOM 589 O O . SER A 1 75 ? 3.631 7.623 18.101 1.00 98.38 75 SER A O 1
ATOM 591 N N . GLN A 1 76 ? 5.504 8.759 18.562 1.00 97.94 76 GLN A N 1
ATOM 592 C CA . GLN A 1 76 ? 6.374 7.610 18.277 1.00 97.94 76 GLN A CA 1
ATOM 593 C C . GLN A 1 76 ? 6.198 6.484 19.305 1.00 97.94 76 GLN A C 1
ATOM 595 O O . GLN A 1 76 ? 6.080 5.330 18.918 1.00 97.94 76 GLN A O 1
ATOM 600 N N . GLU A 1 77 ? 6.078 6.821 20.589 1.00 98.44 77 GLU A N 1
ATOM 601 C CA . GLU A 1 77 ? 5.785 5.845 21.648 1.00 98.44 77 GLU A CA 1
ATOM 602 C C . GLU A 1 77 ? 4.472 5.093 21.367 1.00 98.44 77 GLU A C 1
ATOM 604 O O . GLU A 1 77 ? 4.424 3.867 21.400 1.00 98.44 77 GLU A O 1
ATOM 609 N N . GLU A 1 78 ? 3.425 5.815 20.956 1.00 98.56 78 GLU A N 1
ATOM 610 C CA . GLU A 1 78 ? 2.143 5.214 20.573 1.00 98.56 78 GLU A CA 1
ATOM 611 C C . GLU A 1 78 ? 2.246 4.331 19.318 1.00 98.56 78 GLU A C 1
ATOM 613 O O . GLU A 1 78 ? 1.495 3.363 19.193 1.00 98.56 78 GLU A O 1
ATOM 618 N N . ARG A 1 79 ? 3.160 4.641 18.384 1.00 98.44 79 ARG A N 1
ATOM 619 C CA . ARG A 1 79 ? 3.437 3.784 17.215 1.00 98.44 79 ARG A CA 1
ATOM 620 C C . ARG A 1 79 ? 4.053 2.466 17.648 1.00 98.44 79 ARG A C 1
ATOM 622 O O . ARG A 1 79 ? 3.577 1.421 17.210 1.00 98.44 79 ARG A O 1
ATOM 629 N N . ASP A 1 80 ? 5.067 2.530 18.504 1.00 98.06 80 ASP A N 1
ATOM 630 C CA . ASP A 1 80 ? 5.786 1.356 18.995 1.00 98.06 80 ASP A CA 1
ATOM 631 C C . ASP A 1 80 ? 4.849 0.444 19.803 1.00 98.06 80 ASP A C 1
ATOM 633 O O . ASP A 1 80 ? 4.876 -0.781 19.669 1.00 98.06 80 ASP A O 1
ATOM 637 N N . ASP A 1 81 ? 3.968 1.031 20.613 1.00 98.50 81 ASP A N 1
ATOM 638 C CA . ASP A 1 81 ? 2.990 0.279 21.395 1.00 98.50 81 ASP A CA 1
ATOM 639 C C . ASP A 1 81 ? 1.871 -0.307 20.535 1.00 98.50 81 ASP A C 1
ATOM 641 O O . ASP A 1 81 ? 1.481 -1.462 20.734 1.00 98.50 81 ASP A O 1
ATOM 645 N N . PHE A 1 82 ? 1.389 0.434 19.532 1.00 98.62 82 PHE A N 1
ATOM 646 C CA . PHE A 1 82 ? 0.425 -0.107 18.579 1.00 98.62 82 PHE A CA 1
ATOM 647 C C . PHE A 1 82 ? 1.021 -1.239 17.744 1.00 98.62 82 PHE A C 1
ATOM 649 O O . PHE A 1 82 ? 0.326 -2.216 17.493 1.00 98.62 82 PHE A O 1
ATOM 656 N N . GLU A 1 83 ? 2.288 -1.156 17.341 1.00 98.19 83 GLU A N 1
ATOM 657 C CA . GLU A 1 83 ? 2.962 -2.227 16.603 1.00 98.19 83 GLU A CA 1
ATOM 658 C C . GLU A 1 83 ? 3.023 -3.523 17.422 1.00 98.19 83 GLU A C 1
ATOM 660 O O . GLU A 1 83 ? 2.638 -4.586 16.927 1.00 98.19 83 GLU A O 1
ATOM 665 N N . LYS A 1 84 ? 3.423 -3.437 18.698 1.00 98.31 84 LYS A N 1
ATOM 666 C CA . LYS A 1 84 ? 3.417 -4.585 19.623 1.00 98.31 84 LYS A CA 1
ATOM 667 C C . LYS A 1 84 ? 2.006 -5.142 19.810 1.00 98.31 84 LYS A C 1
ATOM 669 O O . LYS A 1 84 ? 1.806 -6.357 19.771 1.00 98.31 84 LYS A O 1
ATOM 674 N N . TYR A 1 85 ? 1.023 -4.260 19.998 1.00 98.44 85 TYR A N 1
ATOM 675 C CA . TYR A 1 85 ? -0.378 -4.642 20.149 1.00 98.44 85 TYR A CA 1
ATOM 676 C C . TYR A 1 85 ? -0.904 -5.340 18.887 1.00 98.44 85 TYR A C 1
ATOM 678 O O . TYR A 1 85 ? -1.495 -6.415 18.964 1.00 98.44 85 TYR A O 1
ATOM 686 N N . ASP A 1 86 ? -0.651 -4.778 17.709 1.00 98.31 86 ASP A N 1
ATOM 687 C CA . ASP A 1 86 ? -1.073 -5.326 16.425 1.00 98.31 86 ASP A CA 1
ATOM 688 C C . ASP A 1 86 ? -0.401 -6.667 16.116 1.00 98.31 86 ASP A C 1
ATOM 690 O O . ASP A 1 86 ? -1.059 -7.559 15.589 1.00 98.31 86 ASP A O 1
ATOM 694 N N . HIS A 1 87 ? 0.857 -6.869 16.513 1.00 96.50 87 HIS A N 1
ATOM 695 C CA . HIS A 1 87 ? 1.525 -8.163 16.369 1.00 96.50 87 HIS A CA 1
ATOM 696 C C . HIS A 1 87 ? 0.785 -9.285 17.123 1.00 96.50 87 HIS A C 1
ATOM 698 O O . HIS A 1 87 ? 0.646 -10.397 16.612 1.00 96.50 87 HIS A O 1
ATOM 704 N N . ILE A 1 88 ? 0.254 -8.994 18.314 1.00 97.88 88 ILE A N 1
ATOM 705 C CA . ILE A 1 88 ? -0.492 -9.960 19.137 1.00 97.88 88 ILE A CA 1
ATOM 706 C C . ILE A 1 88 ? -1.943 -10.092 18.655 1.00 97.88 88 ILE A C 1
ATOM 708 O O . ILE A 1 88 ? -2.459 -11.196 18.478 1.00 97.88 88 ILE A O 1
ATOM 712 N N . HIS A 1 89 ? -2.620 -8.963 18.446 1.00 98.31 89 HIS A N 1
ATOM 713 C CA . HIS A 1 89 ? -4.064 -8.915 18.214 1.00 98.31 89 HIS A CA 1
ATOM 714 C C . HIS A 1 89 ? -4.455 -8.949 16.735 1.00 98.31 89 HIS A C 1
ATOM 716 O O . HIS A 1 89 ? -5.627 -9.200 16.426 1.00 98.31 89 HIS A O 1
ATOM 722 N N . GLN A 1 90 ? -3.490 -8.769 15.830 1.00 98.06 90 GLN A N 1
ATOM 723 C CA . GLN A 1 90 ? -3.646 -8.870 14.380 1.00 98.06 90 GLN A CA 1
ATOM 724 C C . GLN A 1 90 ? -4.714 -7.900 13.844 1.00 98.06 90 GLN A C 1
ATOM 726 O O . GLN A 1 90 ? -5.562 -8.271 13.034 1.00 98.06 90 GLN A O 1
ATOM 731 N N . VAL A 1 91 ? -4.720 -6.656 14.336 1.00 98.50 91 VAL A N 1
ATOM 732 C CA . VAL A 1 91 ? -5.761 -5.653 14.045 1.00 98.50 91 VAL A CA 1
ATOM 733 C C . VAL A 1 91 ? -5.781 -5.312 12.555 1.00 98.50 91 VAL A C 1
ATOM 735 O O . VAL A 1 91 ? -6.829 -5.406 11.913 1.00 98.50 91 VAL A O 1
ATOM 738 N N . ARG A 1 92 ? -4.626 -4.961 11.979 1.00 98.44 92 ARG A N 1
ATOM 739 C CA . ARG A 1 92 ? -4.494 -4.572 10.567 1.00 98.44 92 ARG A CA 1
ATOM 740 C C . ARG A 1 92 ? -4.815 -5.728 9.628 1.00 98.44 92 ARG A C 1
ATOM 742 O O . ARG A 1 92 ? -5.567 -5.536 8.678 1.00 98.44 92 ARG A O 1
ATOM 749 N N . SER A 1 93 ? -4.302 -6.929 9.895 1.00 97.62 93 SER A N 1
ATOM 750 C CA . SER A 1 93 ? -4.544 -8.097 9.036 1.00 97.62 93 SER A CA 1
ATOM 751 C C . SER A 1 93 ? -6.013 -8.533 9.055 1.00 97.62 93 SER A C 1
ATOM 753 O O . SER A 1 93 ? -6.591 -8.783 7.994 1.00 97.62 93 SER A O 1
ATOM 755 N N . LYS A 1 94 ? -6.670 -8.522 10.224 1.00 98.56 94 LYS A N 1
ATOM 756 C CA . LYS A 1 94 ? -8.124 -8.739 10.333 1.00 98.56 94 LYS A CA 1
ATOM 757 C C . LYS A 1 94 ? -8.913 -7.677 9.570 1.00 98.56 94 LYS A C 1
ATOM 759 O O . LYS A 1 94 ? -9.808 -8.028 8.804 1.00 98.56 94 LYS A O 1
ATOM 764 N N . MET A 1 95 ? -8.557 -6.402 9.728 1.00 98.44 95 MET A N 1
ATOM 765 C CA . MET A 1 95 ? -9.207 -5.300 9.020 1.00 98.44 95 MET A CA 1
ATOM 766 C C . MET A 1 95 ? -9.065 -5.434 7.498 1.00 98.44 95 MET A C 1
ATOM 768 O O . MET A 1 95 ? -10.060 -5.334 6.783 1.00 98.44 95 MET A O 1
ATOM 772 N N . VAL A 1 96 ? -7.863 -5.729 6.995 1.00 98.00 96 VAL A N 1
ATOM 773 C CA . VAL A 1 96 ? -7.607 -5.971 5.566 1.00 98.00 96 VAL A CA 1
ATOM 774 C C . VAL A 1 96 ? -8.465 -7.118 5.033 1.00 98.00 96 VAL A C 1
ATOM 776 O O . VAL A 1 96 ? -9.055 -6.987 3.962 1.00 98.00 96 VAL A O 1
ATOM 779 N N . ASN A 1 97 ? -8.588 -8.221 5.774 1.00 98.00 97 ASN A N 1
ATOM 780 C CA . ASN A 1 97 ? -9.412 -9.354 5.348 1.00 98.00 97 ASN A CA 1
ATOM 781 C C . ASN A 1 97 ? -10.899 -8.987 5.252 1.00 98.00 97 ASN A C 1
ATOM 783 O O . ASN A 1 97 ? -11.556 -9.372 4.284 1.00 98.00 97 ASN A O 1
ATOM 787 N N . VAL A 1 98 ? -11.415 -8.200 6.201 1.00 98.44 98 VAL A N 1
ATOM 788 C CA . VAL A 1 98 ? -12.796 -7.695 6.150 1.00 98.44 98 VAL A CA 1
ATOM 789 C C . VAL A 1 98 ? -12.993 -6.765 4.952 1.00 98.44 98 VAL A C 1
ATOM 791 O O . VAL A 1 98 ? -13.953 -6.935 4.205 1.00 98.44 98 VAL A O 1
ATOM 794 N N . LEU A 1 99 ? -12.074 -5.822 4.720 1.00 98.25 99 LEU A N 1
ATOM 795 C CA . LEU A 1 99 ? -12.154 -4.907 3.577 1.00 98.25 99 LEU A CA 1
ATOM 796 C C . LEU A 1 99 ? -12.100 -5.655 2.239 1.00 98.25 99 LEU A C 1
ATOM 798 O O . LEU A 1 99 ? -12.888 -5.355 1.345 1.00 98.25 99 LEU A O 1
ATOM 802 N N . ARG A 1 100 ? -11.224 -6.658 2.113 1.00 96.94 100 ARG A N 1
ATOM 803 C CA . ARG A 1 100 ? -11.115 -7.491 0.908 1.00 96.94 100 ARG A CA 1
ATOM 804 C C . ARG A 1 100 ? -12.404 -8.270 0.638 1.00 96.94 100 ARG A C 1
ATOM 806 O O . ARG A 1 100 ? -12.844 -8.331 -0.504 1.00 96.94 100 ARG A O 1
ATOM 813 N N . ALA A 1 101 ? -13.016 -8.838 1.678 1.00 97.69 101 ALA A N 1
ATOM 814 C CA . ALA A 1 101 ? -14.287 -9.551 1.560 1.00 97.69 101 ALA A CA 1
ATOM 815 C C . ALA A 1 101 ? -15.463 -8.614 1.233 1.00 97.69 101 ALA A C 1
ATOM 817 O O . ALA A 1 101 ? -16.390 -9.016 0.535 1.00 97.69 101 ALA A O 1
ATOM 818 N N . GLN A 1 102 ? -15.420 -7.370 1.718 1.00 98.19 102 GLN A N 1
ATOM 819 C CA . GLN A 1 102 ? -16.464 -6.373 1.491 1.00 98.19 102 GLN A CA 1
ATOM 820 C C . GLN A 1 102 ? -16.412 -5.745 0.089 1.00 98.19 102 GLN A C 1
ATOM 822 O O . GLN A 1 102 ? -17.456 -5.363 -0.442 1.00 98.19 102 GLN A O 1
ATOM 827 N N . PHE A 1 103 ? -15.218 -5.619 -0.498 1.00 97.31 103 PHE A N 1
ATOM 828 C CA . PHE A 1 103 ? -14.994 -4.953 -1.788 1.00 97.31 103 PHE A CA 1
ATOM 829 C C . PHE A 1 103 ? -14.251 -5.842 -2.807 1.00 97.31 103 PHE A C 1
ATOM 831 O O . PHE A 1 103 ? -13.245 -5.408 -3.380 1.00 97.31 103 PHE A O 1
ATOM 838 N N . PRO A 1 104 ? -14.716 -7.080 -3.069 1.00 95.44 104 PRO A N 1
ATOM 839 C CA . PRO A 1 104 ? -14.014 -8.009 -3.956 1.00 95.44 104 PRO A CA 1
ATOM 840 C C . PRO A 1 104 ? -13.975 -7.519 -5.413 1.00 95.44 104 PRO A C 1
ATOM 842 O O . PRO A 1 104 ? -13.062 -7.853 -6.161 1.00 95.44 104 PRO A O 1
ATOM 845 N N . ASP A 1 105 ? -14.938 -6.689 -5.818 1.00 94.94 105 ASP A N 1
ATOM 846 C CA . ASP A 1 105 ? -15.099 -6.137 -7.166 1.00 94.94 105 ASP A CA 1
ATOM 847 C C . ASP A 1 105 ? -14.335 -4.818 -7.395 1.00 94.94 105 ASP A C 1
ATOM 849 O O . ASP A 1 105 ? -14.391 -4.236 -8.483 1.00 94.94 105 ASP A O 1
ATOM 853 N N . TYR A 1 106 ? -13.636 -4.300 -6.378 1.00 94.12 106 TYR A N 1
ATOM 854 C CA . TYR A 1 106 ? -12.907 -3.027 -6.488 1.00 94.12 106 TYR A CA 1
ATOM 855 C C . TYR A 1 106 ? -11.474 -3.221 -6.985 1.00 94.12 106 TYR A C 1
ATOM 857 O O . TYR A 1 106 ? -10.841 -2.244 -7.380 1.00 94.12 106 TYR A O 1
ATOM 865 N N . ASN A 1 107 ? -10.993 -4.469 -7.023 1.00 91.25 107 ASN A N 1
ATOM 866 C CA . ASN A 1 107 ? -9.649 -4.834 -7.469 1.00 91.25 107 ASN A CA 1
ATOM 867 C C . ASN A 1 107 ? -8.559 -4.013 -6.757 1.00 91.25 107 ASN A C 1
ATOM 869 O O . ASN A 1 107 ? -7.701 -3.392 -7.388 1.00 91.25 107 ASN A O 1
ATOM 873 N N . PHE A 1 108 ? -8.663 -3.949 -5.428 1.00 94.56 108 PHE A N 1
ATOM 874 C CA . PHE A 1 108 ? -7.666 -3.318 -4.576 1.00 94.56 108 PHE A CA 1
ATOM 875 C C . PHE A 1 108 ? -6.624 -4.324 -4.097 1.00 94.56 108 PHE A C 1
ATOM 877 O O .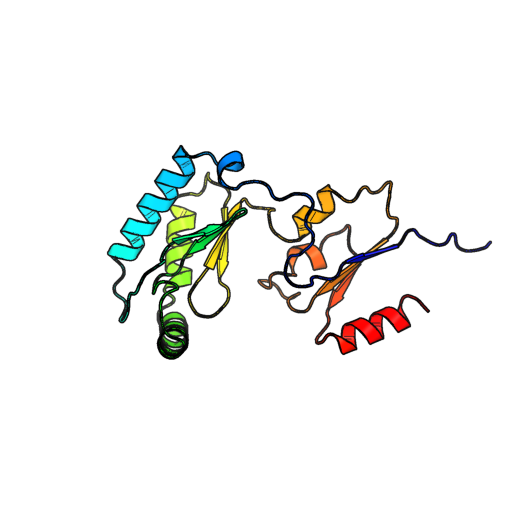 PHE A 1 108 ? -6.946 -5.424 -3.645 1.00 94.56 108 PHE A O 1
ATOM 884 N N . THR A 1 109 ? -5.373 -3.882 -4.109 1.00 90.62 109 THR A N 1
ATOM 885 C CA . THR A 1 109 ? -4.270 -4.476 -3.365 1.00 90.62 109 THR A CA 1
ATOM 886 C C . THR A 1 109 ? -4.143 -3.766 -2.018 1.00 90.62 109 THR A C 1
ATOM 888 O O . THR A 1 109 ? -4.281 -2.545 -1.924 1.00 90.62 109 THR A O 1
ATOM 891 N N . TYR A 1 110 ? -3.885 -4.552 -0.974 1.00 93.56 110 TYR A N 1
ATOM 892 C CA . TYR A 1 110 ? -3.706 -4.085 0.398 1.00 93.56 110 TYR A CA 1
ATOM 893 C C . TYR A 1 110 ? -2.309 -4.485 0.859 1.00 93.56 110 TYR A C 1
ATOM 895 O O . TYR A 1 110 ? -2.004 -5.678 0.867 1.00 93.56 110 TYR A O 1
ATOM 903 N N . SER A 1 111 ? -1.486 -3.516 1.248 1.00 89.44 111 SER A N 1
ATOM 904 C CA . SER A 1 111 ? -0.103 -3.751 1.671 1.00 89.44 111 SER A CA 1
ATOM 905 C C . SER A 1 111 ? 0.102 -3.281 3.104 1.00 89.44 111 SER A C 1
ATOM 907 O O . SER A 1 111 ? 0.044 -2.085 3.386 1.00 89.44 111 SER A O 1
ATOM 909 N N . ILE A 1 112 ? 0.295 -4.222 4.032 1.00 91.62 112 ILE A N 1
ATOM 910 C CA . ILE A 1 112 ? 0.618 -3.899 5.426 1.00 91.62 112 ILE A CA 1
ATOM 911 C C . ILE A 1 112 ? 2.103 -3.558 5.492 1.00 91.62 112 ILE A C 1
ATOM 913 O O . ILE A 1 112 ? 2.944 -4.393 5.181 1.00 91.62 112 ILE A O 1
ATOM 917 N N . GLY A 1 113 ? 2.414 -2.336 5.918 1.00 83.38 113 GLY A N 1
ATOM 918 C CA . GLY A 1 113 ? 3.781 -1.836 5.982 1.00 83.38 113 GLY A CA 1
ATOM 919 C C . GLY A 1 113 ? 3.973 -0.837 7.118 1.00 83.38 113 GLY A C 1
ATOM 920 O O . GLY A 1 113 ? 3.064 -0.087 7.485 1.00 83.38 113 GLY A O 1
ATOM 921 N N . GLY A 1 114 ? 5.179 -0.828 7.685 1.00 89.12 114 GLY A N 1
ATOM 922 C CA . GLY A 1 114 ? 5.514 -0.010 8.849 1.00 89.12 114 GLY A CA 1
ATOM 923 C C . GLY A 1 114 ? 4.756 -0.424 10.115 1.00 89.12 114 GLY A C 1
ATOM 924 O O . GLY A 1 114 ? 4.212 -1.522 10.211 1.00 89.12 114 GLY A O 1
ATOM 925 N N . GLN A 1 115 ? 4.703 0.487 11.086 1.00 93.94 115 GLN A N 1
ATOM 926 C CA . GLN A 1 115 ? 4.255 0.178 12.450 1.00 93.94 115 GLN A CA 1
ATOM 927 C C . GLN A 1 115 ? 2.729 0.234 12.635 1.00 93.94 115 GLN A C 1
ATOM 929 O O . GLN A 1 115 ? 2.168 -0.543 13.398 1.00 93.94 115 GLN A O 1
ATOM 934 N N . ILE A 1 116 ? 2.039 1.140 11.925 1.00 97.44 116 ILE A N 1
ATOM 935 C CA . ILE A 1 116 ? 0.656 1.524 12.279 1.00 97.44 116 ILE A CA 1
ATOM 936 C C . ILE A 1 116 ? -0.377 1.434 11.158 1.00 97.44 116 ILE A C 1
ATOM 938 O O . ILE A 1 116 ? -1.570 1.555 11.422 1.00 97.44 116 ILE A O 1
ATOM 942 N N . SER A 1 117 ? 0.043 1.272 9.905 1.00 97.69 117 SER A N 1
ATOM 943 C CA . SER A 1 117 ? -0.849 1.449 8.755 1.00 97.69 117 SER A CA 1
ATOM 944 C C . SER A 1 117 ? -0.734 0.331 7.731 1.00 97.69 117 SER A C 1
ATOM 946 O O . SER A 1 117 ? 0.120 -0.550 7.833 1.00 97.69 117 SER A O 1
ATOM 948 N N . PHE A 1 118 ? -1.606 0.394 6.736 1.00 97.00 118 PHE A N 1
ATOM 949 C CA . PHE A 1 118 ? -1.496 -0.331 5.483 1.00 97.00 118 PHE A CA 1
ATOM 950 C C . PHE A 1 118 ? -1.955 0.564 4.330 1.00 97.00 118 PHE A C 1
ATOM 952 O O . PHE A 1 118 ? -2.795 1.449 4.516 1.00 97.00 118 PHE A O 1
ATOM 959 N N . ASP A 1 119 ? -1.401 0.334 3.147 1.00 94.88 119 ASP A N 1
ATOM 960 C CA . ASP A 1 119 ? -1.771 1.044 1.929 1.00 94.88 119 ASP A CA 1
ATOM 961 C C . ASP A 1 119 ? -2.834 0.267 1.151 1.00 94.88 119 ASP A C 1
ATOM 963 O O . ASP A 1 119 ? -2.845 -0.966 1.138 1.00 94.88 119 ASP A O 1
ATOM 967 N N . VAL A 1 120 ? -3.731 1.005 0.499 1.00 95.44 120 VAL A N 1
ATOM 968 C CA . VAL A 1 120 ? -4.788 0.495 -0.376 1.00 95.44 120 VAL A CA 1
ATOM 969 C C . VAL A 1 120 ? -4.679 1.196 -1.720 1.00 95.44 120 VAL A C 1
ATOM 971 O O . VAL A 1 120 ? -4.800 2.420 -1.810 1.00 95.44 120 VAL A O 1
ATOM 974 N N . PHE A 1 121 ? -4.455 0.422 -2.771 1.00 91.81 121 PHE A N 1
ATOM 975 C CA . PHE A 1 121 ? -4.262 0.930 -4.126 1.00 91.81 121 PHE A CA 1
ATOM 976 C C . PHE A 1 121 ? -4.824 -0.054 -5.154 1.00 91.81 121 PHE A C 1
ATOM 978 O O . PHE A 1 121 ? -5.022 -1.225 -4.832 1.00 91.81 121 PHE A O 1
ATOM 985 N N . PRO A 1 122 ? -5.125 0.380 -6.388 1.00 91.25 122 PRO A N 1
ATOM 986 C CA . PRO A 1 122 ? -5.596 -0.524 -7.426 1.00 91.25 122 PRO A CA 1
ATOM 987 C C . PRO A 1 122 ? -4.539 -1.585 -7.744 1.00 91.25 122 PRO A C 1
ATOM 989 O O . PRO A 1 122 ? -3.349 -1.283 -7.816 1.00 91.25 122 PRO A O 1
ATOM 992 N N . THR A 1 123 ? -4.958 -2.826 -7.961 1.00 86.38 123 THR A N 1
ATOM 993 C CA . THR A 1 123 ? -4.034 -3.912 -8.298 1.00 86.38 123 THR A CA 1
ATOM 994 C C . THR A 1 123 ? -3.222 -3.588 -9.557 1.00 86.38 123 THR A C 1
ATOM 996 O O . THR A 1 123 ? -3.749 -3.070 -10.547 1.00 86.38 123 THR A O 1
ATOM 999 N N . GLY A 1 124 ? -1.914 -3.867 -9.505 1.00 81.38 124 GLY A N 1
ATOM 1000 C CA . GLY A 1 124 ? -0.950 -3.512 -10.549 1.00 81.38 124 GLY A CA 1
ATOM 1001 C C . GLY A 1 124 ? -0.474 -2.053 -10.511 1.00 81.38 124 GLY A C 1
ATOM 1002 O O . GLY A 1 124 ? 0.075 -1.576 -11.506 1.00 81.38 124 GLY A O 1
ATOM 1003 N N . TRP A 1 125 ? -0.742 -1.320 -9.420 1.00 83.56 125 TRP A N 1
ATOM 1004 C CA . TRP A 1 125 ? -0.116 -0.024 -9.093 1.00 83.56 125 TRP A CA 1
ATOM 1005 C C . TRP A 1 125 ? 1.037 -0.186 -8.082 1.00 83.56 125 TRP A C 1
ATOM 1007 O O . TRP A 1 125 ? 1.340 0.726 -7.317 1.00 83.56 125 TRP A O 1
ATOM 1017 N N . ASP A 1 126 ? 1.665 -1.360 -8.067 1.00 81.12 126 ASP A N 1
ATOM 1018 C CA . ASP A 1 126 ? 2.983 -1.590 -7.472 1.00 81.12 126 ASP A CA 1
ATOM 1019 C C . ASP A 1 126 ? 4.105 -1.056 -8.397 1.00 81.12 126 ASP A C 1
ATOM 1021 O O . ASP A 1 126 ? 3.843 -0.407 -9.418 1.00 81.12 126 ASP A O 1
ATOM 1025 N N . LYS A 1 127 ? 5.375 -1.298 -8.048 1.00 84.12 127 LYS A N 1
ATOM 1026 C CA . LYS A 1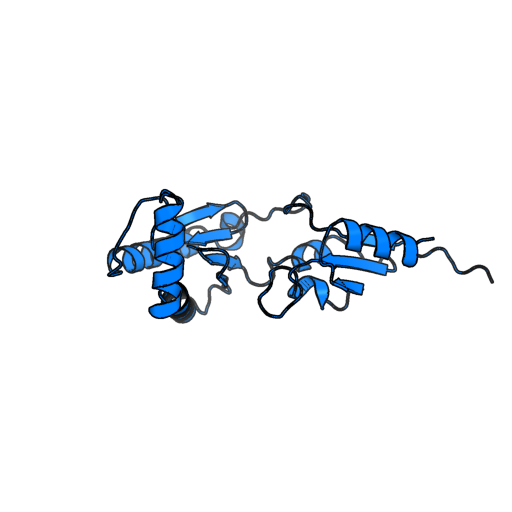 127 ? 6.525 -0.759 -8.795 1.00 84.12 127 LYS A CA 1
ATOM 1027 C C . LYS A 1 127 ? 6.573 -1.223 -10.256 1.00 84.12 127 LYS A C 1
ATOM 1029 O O . LYS A 1 127 ? 7.078 -0.476 -11.091 1.00 84.12 127 LYS A O 1
ATOM 1034 N N . THR A 1 128 ? 5.957 -2.355 -10.613 1.00 86.50 128 THR A N 1
ATOM 1035 C CA . THR A 1 128 ? 5.870 -2.821 -12.014 1.00 86.50 128 THR A CA 1
ATOM 1036 C C . THR A 1 128 ? 5.118 -1.842 -12.914 1.00 86.50 128 THR A C 1
ATOM 1038 O O . THR A 1 128 ? 5.287 -1.849 -14.134 1.00 86.50 128 THR A O 1
ATOM 1041 N N . TYR A 1 129 ? 4.313 -0.944 -12.335 1.00 83.38 129 TYR A N 1
ATOM 1042 C CA . TYR A 1 129 ? 3.564 0.055 -13.082 1.00 83.38 129 TYR A CA 1
ATOM 1043 C C . TYR A 1 129 ? 4.465 0.935 -13.960 1.00 83.38 129 TYR A C 1
ATOM 1045 O O . TYR A 1 129 ? 4.056 1.300 -15.066 1.00 83.38 129 TYR A O 1
ATOM 1053 N N . CYS A 1 130 ? 5.689 1.248 -13.511 1.00 83.81 130 CYS A N 1
ATOM 1054 C CA . CYS A 1 130 ? 6.618 2.073 -14.284 1.00 83.81 130 CYS A CA 1
ATOM 1055 C C . CYS A 1 130 ? 7.069 1.391 -15.588 1.00 83.81 130 CYS A C 1
ATOM 1057 O O . CYS A 1 130 ? 7.300 2.076 -16.583 1.00 83.81 130 CYS A O 1
ATOM 1059 N N . LEU A 1 131 ? 7.089 0.052 -15.628 1.00 86.75 131 LEU A N 1
ATOM 1060 C CA . LEU A 1 131 ? 7.515 -0.728 -16.792 1.00 86.75 131 LEU A CA 1
ATOM 1061 C C . LEU A 1 131 ? 6.614 -0.495 -18.012 1.00 86.75 131 LEU A C 1
ATOM 1063 O O . LEU A 1 131 ? 7.065 -0.642 -19.142 1.00 86.75 131 LEU A O 1
ATOM 1067 N N . LYS A 1 132 ? 5.364 -0.053 -17.809 1.00 83.88 132 LYS A N 1
ATOM 1068 C CA . LYS A 1 132 ? 4.428 0.300 -18.895 1.00 83.88 132 LYS A CA 1
ATOM 1069 C C . LYS A 1 132 ? 4.875 1.519 -19.706 1.00 83.88 132 LYS A C 1
ATOM 1071 O O . LYS A 1 132 ? 4.402 1.698 -20.824 1.00 83.88 132 LYS A O 1
ATOM 1076 N N . PHE A 1 133 ? 5.747 2.354 -19.144 1.00 84.06 133 PHE A N 1
ATOM 1077 C CA . PHE A 1 133 ? 6.305 3.536 -19.811 1.00 84.06 133 PHE A CA 1
ATOM 1078 C C . PHE A 1 133 ? 7.678 3.265 -20.428 1.00 84.06 133 PHE A C 1
ATOM 1080 O O . PHE A 1 133 ? 8.238 4.151 -21.063 1.00 84.06 133 PHE A O 1
ATOM 1087 N N . LEU A 1 134 ? 8.214 2.055 -20.252 1.00 86.19 134 LEU A N 1
ATOM 1088 C CA . LEU A 1 134 ? 9.502 1.639 -20.787 1.00 86.19 134 LEU A CA 1
ATOM 1089 C C . LEU A 1 134 ? 9.253 0.697 -21.964 1.00 86.19 134 LEU A C 1
ATOM 1091 O O . LEU A 1 134 ? 8.929 -0.475 -21.772 1.00 86.19 134 LEU A O 1
ATOM 1095 N N . SER A 1 135 ? 9.382 1.195 -23.193 1.00 83.56 135 SER A N 1
ATOM 1096 C CA . SER A 1 135 ? 9.174 0.373 -24.388 1.00 83.56 135 SER A CA 1
ATOM 1097 C C . SER A 1 135 ? 10.262 -0.698 -24.523 1.00 83.56 135 SER A C 1
ATOM 1099 O O . SER A 1 135 ? 11.430 -0.451 -24.233 1.00 83.56 135 SER A O 1
ATOM 1101 N N . SER A 1 136 ? 9.919 -1.893 -25.023 1.00 83.06 136 SER A N 1
ATOM 1102 C CA . SER A 1 136 ? 10.920 -2.860 -25.527 1.00 83.06 136 SER A CA 1
ATOM 1103 C C . SER A 1 136 ? 11.745 -2.290 -26.670 1.00 83.06 136 SER A C 1
ATOM 1105 O O . SER A 1 136 ? 12.854 -2.743 -26.917 1.00 83.06 136 SER A O 1
ATOM 1107 N N . ALA A 1 137 ? 11.190 -1.319 -27.394 1.00 86.12 137 ALA A N 1
ATOM 1108 C CA . ALA A 1 137 ? 11.896 -0.679 -28.481 1.00 86.12 137 ALA A CA 1
ATOM 1109 C C . ALA A 1 137 ? 12.998 0.253 -27.988 1.00 86.12 137 ALA A C 1
ATOM 1111 O O . ALA A 1 137 ? 13.835 0.571 -28.816 1.00 86.12 137 ALA A O 1
ATOM 1112 N N . ASP A 1 138 ? 13.031 0.654 -26.710 1.00 86.38 138 ASP A N 1
ATOM 1113 C CA . ASP A 1 138 ? 13.965 1.659 -26.172 1.00 86.38 138 ASP A CA 1
ATOM 1114 C C . ASP A 1 138 ? 15.119 1.045 -25.370 1.00 86.38 138 ASP A C 1
ATOM 1116 O O . ASP A 1 138 ? 16.229 1.578 -25.396 1.00 86.38 138 ASP A O 1
ATOM 1120 N N . TYR A 1 139 ? 14.873 -0.092 -24.715 1.00 89.19 139 TYR A N 1
ATOM 1121 C CA . TYR A 1 139 ? 15.829 -0.751 -23.827 1.00 89.19 139 TYR A CA 1
ATOM 1122 C C . TYR A 1 139 ? 15.885 -2.247 -24.098 1.00 89.19 139 TYR A C 1
ATOM 1124 O O . TYR A 1 139 ? 14.847 -2.909 -24.178 1.00 89.19 139 TYR A O 1
ATOM 1132 N N . ASP A 1 140 ? 17.107 -2.757 -24.206 1.00 90.81 140 ASP A N 1
ATOM 1133 C CA . ASP A 1 140 ? 17.372 -4.175 -24.441 1.00 90.81 140 ASP A CA 1
ATOM 1134 C C . ASP A 1 140 ? 17.443 -4.932 -23.102 1.00 90.81 140 ASP A C 1
ATOM 1136 O O . ASP A 1 140 ? 16.978 -6.065 -23.003 1.00 90.81 140 ASP A O 1
ATOM 1140 N N . GLU A 1 141 ? 17.946 -4.268 -22.054 1.00 93.00 141 GLU A N 1
ATOM 1141 C CA . GLU A 1 141 ? 18.054 -4.791 -20.690 1.00 93.00 141 GLU A CA 1
ATOM 1142 C C . GLU A 1 141 ? 17.575 -3.740 -19.677 1.00 93.00 141 GLU A C 1
ATOM 1144 O O . GLU A 1 141 ? 17.947 -2.564 -19.747 1.00 93.00 141 GLU A O 1
ATOM 1149 N N . ILE A 1 142 ? 16.755 -4.166 -18.712 1.00 93.56 142 ILE A N 1
ATOM 1150 C CA . ILE A 1 142 ? 16.317 -3.332 -17.587 1.00 93.56 142 ILE A CA 1
ATOM 1151 C C . ILE A 1 142 ? 16.796 -4.003 -16.307 1.00 93.56 142 ILE A C 1
ATOM 1153 O O . ILE A 1 142 ? 16.286 -5.051 -15.925 1.00 93.56 142 ILE A O 1
ATOM 1157 N N . HIS A 1 143 ? 17.769 -3.404 -15.636 1.00 94.81 143 HIS A N 1
ATOM 1158 C CA . HIS A 1 143 ? 18.258 -3.871 -14.345 1.00 94.81 143 HIS A CA 1
ATOM 1159 C C . HIS A 1 143 ? 17.484 -3.163 -13.241 1.00 94.81 143 HIS A C 1
ATOM 1161 O O . HIS A 1 143 ? 17.361 -1.942 -13.271 1.00 94.81 143 HIS A O 1
ATOM 1167 N N . PHE A 1 144 ? 16.969 -3.906 -12.268 1.00 94.62 144 PHE A N 1
ATOM 1168 C CA . PHE A 1 144 ? 16.284 -3.335 -11.112 1.00 94.62 144 PHE A CA 1
ATOM 1169 C C . PHE A 1 144 ? 17.047 -3.673 -9.832 1.00 94.62 144 PHE A C 1
ATOM 1171 O O . PHE A 1 144 ? 17.350 -4.840 -9.604 1.00 94.62 144 PHE A O 1
ATOM 1178 N N . PHE A 1 145 ? 17.324 -2.675 -8.993 1.00 94.19 145 PHE A N 1
ATOM 1179 C CA . PHE A 1 145 ? 18.006 -2.842 -7.707 1.00 94.19 145 PHE A CA 1
ATOM 1180 C C . PHE A 1 145 ? 17.050 -2.498 -6.557 1.00 94.19 145 PHE A C 1
ATOM 1182 O O . PHE A 1 145 ? 16.486 -1.403 -6.547 1.00 94.19 145 PHE A O 1
ATOM 1189 N N . GLY A 1 146 ? 16.881 -3.403 -5.586 1.00 90.75 146 GLY A N 1
ATOM 1190 C CA . GLY A 1 146 ? 15.971 -3.198 -4.448 1.00 90.75 146 GLY A CA 1
ATOM 1191 C C . GLY A 1 146 ? 16.382 -3.946 -3.180 1.00 90.75 146 GLY A C 1
ATOM 1192 O O . GLY A 1 146 ? 17.034 -4.991 -3.249 1.00 90.75 146 GLY A O 1
ATOM 1193 N N . ASP A 1 147 ? 15.999 -3.415 -2.017 1.00 88.50 147 ASP A N 1
ATOM 1194 C CA . ASP A 1 147 ? 16.336 -3.965 -0.698 1.00 88.50 147 ASP A CA 1
ATOM 1195 C C . ASP A 1 147 ? 15.231 -4.863 -0.120 1.00 88.50 147 ASP A C 1
ATOM 1197 O O . ASP A 1 147 ? 15.502 -5.804 0.633 1.00 88.50 147 ASP A O 1
ATOM 1201 N N . LYS A 1 148 ? 13.972 -4.642 -0.513 1.00 85.38 148 LYS A N 1
ATOM 1202 C CA . LYS A 1 148 ? 12.795 -5.372 -0.011 1.00 85.38 148 LYS A CA 1
ATOM 1203 C C . LYS A 1 148 ? 12.221 -6.309 -1.067 1.00 85.38 148 LYS A C 1
ATOM 1205 O O . LYS A 1 148 ? 11.033 -6.270 -1.382 1.00 85.38 148 LYS A O 1
ATOM 1210 N N . THR A 1 149 ? 13.073 -7.189 -1.585 1.00 90.25 149 THR A N 1
ATOM 1211 C CA . THR A 1 149 ? 12.784 -8.110 -2.703 1.00 90.25 149 THR A CA 1
ATOM 1212 C C . THR A 1 149 ? 12.251 -9.483 -2.275 1.00 90.25 149 THR A C 1
ATOM 1214 O O . THR A 1 149 ? 12.145 -10.395 -3.090 1.00 90.25 149 THR A O 1
ATOM 1217 N N . HIS A 1 150 ? 11.918 -9.670 -0.998 1.00 86.88 150 HIS A N 1
ATOM 1218 C CA . HIS A 1 150 ? 11.267 -10.885 -0.496 1.00 86.88 150 HIS A CA 1
ATOM 1219 C C . HIS A 1 150 ? 9.750 -10.820 -0.717 1.00 86.88 150 HIS A C 1
ATOM 1221 O O . HIS A 1 150 ? 9.191 -9.732 -0.805 1.00 86.88 150 HIS A O 1
ATOM 1227 N N . VAL A 1 151 ? 9.062 -11.969 -0.750 1.00 81.75 151 VAL A N 1
ATOM 1228 C CA . VAL A 1 151 ? 7.591 -12.025 -0.870 1.00 81.75 151 VAL A CA 1
ATOM 1229 C C . VAL A 1 151 ? 6.937 -11.137 0.197 1.00 81.75 151 VAL A C 1
ATOM 1231 O O . VAL A 1 151 ? 7.143 -11.354 1.391 1.00 81.75 151 VAL A O 1
ATOM 1234 N N . GLY A 1 152 ? 6.148 -10.150 -0.236 1.00 74.69 152 GLY A N 1
ATOM 1235 C CA . GLY A 1 152 ? 5.491 -9.166 0.635 1.00 74.69 152 GLY A CA 1
ATOM 1236 C C . GLY A 1 152 ? 6.277 -7.867 0.861 1.00 74.69 152 GLY A C 1
ATOM 1237 O O . GLY A 1 152 ? 5.721 -6.914 1.404 1.00 74.69 152 GLY A O 1
ATOM 1238 N N . GLY A 1 153 ? 7.536 -7.798 0.428 1.00 78.12 153 GLY A N 1
ATOM 1239 C CA . GLY A 1 153 ? 8.288 -6.553 0.327 1.00 78.12 153 GLY A CA 1
ATOM 1240 C C . GLY A 1 153 ? 7.839 -5.725 -0.881 1.00 78.12 153 GLY A C 1
ATOM 1241 O O . GLY A 1 153 ? 7.357 -6.263 -1.873 1.00 78.12 153 GLY A O 1
ATOM 1242 N N . ASN A 1 154 ? 7.981 -4.400 -0.810 1.00 80.69 154 ASN A N 1
ATOM 1243 C CA . ASN A 1 154 ? 7.466 -3.487 -1.839 1.00 80.69 154 ASN A CA 1
ATOM 1244 C C . ASN A 1 154 ? 8.273 -3.485 -3.153 1.00 80.69 154 ASN A C 1
ATOM 1246 O O . ASN A 1 154 ? 7.845 -2.830 -4.103 1.00 80.69 154 ASN A O 1
ATOM 1250 N N . ASP A 1 155 ? 9.428 -4.155 -3.199 1.00 86.38 155 ASP A N 1
ATOM 1251 C CA . ASP A 1 155 ? 10.223 -4.362 -4.416 1.00 86.38 155 ASP A CA 1
ATOM 1252 C C . ASP A 1 155 ? 9.925 -5.692 -5.101 1.00 86.38 155 ASP A C 1
ATOM 1254 O O . ASP A 1 155 ? 10.383 -5.909 -6.220 1.00 86.38 155 ASP A O 1
ATOM 1258 N N . TYR A 1 156 ? 9.197 -6.595 -4.441 1.00 88.62 156 TYR A N 1
ATOM 1259 C CA . TYR A 1 156 ? 9.068 -7.978 -4.881 1.00 88.62 156 TYR A CA 1
ATOM 1260 C C . TYR A 1 156 ? 8.537 -8.088 -6.308 1.00 88.62 156 TYR A C 1
ATOM 1262 O O . TYR A 1 156 ? 9.161 -8.742 -7.141 1.00 88.62 156 TYR A O 1
ATOM 1270 N N . GLU A 1 157 ? 7.422 -7.418 -6.607 1.00 89.25 157 GLU A N 1
ATOM 1271 C CA . GLU A 1 157 ? 6.737 -7.550 -7.892 1.00 89.25 157 GLU A CA 1
ATOM 1272 C C . GLU A 1 157 ? 7.599 -7.067 -9.062 1.00 89.25 157 GLU A C 1
ATOM 1274 O O . GLU A 1 157 ? 7.617 -7.718 -10.104 1.00 89.25 157 GLU A O 1
ATOM 1279 N N . ILE A 1 158 ? 8.325 -5.952 -8.901 1.00 89.94 158 ILE A N 1
ATOM 1280 C CA . ILE A 1 158 ? 9.231 -5.450 -9.943 1.00 89.94 158 ILE A CA 1
ATOM 1281 C C . ILE A 1 158 ? 10.511 -6.274 -10.015 1.00 89.94 158 ILE A C 1
ATOM 1283 O O . ILE A 1 158 ? 10.980 -6.512 -11.113 1.00 89.94 158 ILE A O 1
ATOM 1287 N N . PHE A 1 159 ? 11.039 -6.759 -8.891 1.00 93.56 159 PHE A N 1
ATOM 1288 C CA . PHE A 1 159 ? 12.259 -7.562 -8.851 1.00 93.56 159 PHE A CA 1
ATOM 1289 C C . PHE A 1 159 ? 12.121 -8.896 -9.599 1.00 93.56 159 PHE A C 1
ATOM 1291 O O . PHE A 1 159 ? 13.071 -9.326 -10.249 1.00 93.56 159 PHE A O 1
ATOM 1298 N N . VAL A 1 160 ? 10.953 -9.548 -9.520 1.00 94.56 160 VAL A N 1
ATOM 1299 C CA . VAL A 1 160 ? 10.691 -10.829 -10.207 1.00 94.56 160 VAL A CA 1
ATOM 1300 C C . VAL A 1 160 ? 10.033 -10.673 -11.583 1.00 94.56 160 VAL A C 1
ATOM 1302 O O . VAL A 1 160 ? 9.689 -11.679 -12.206 1.00 94.56 160 VAL A O 1
ATOM 1305 N N . HIS A 1 161 ? 9.809 -9.445 -12.060 1.00 93.94 161 HIS A N 1
ATOM 1306 C CA . HIS A 1 161 ? 9.123 -9.215 -13.330 1.00 93.94 161 HIS A CA 1
ATOM 1307 C C . HIS A 1 161 ? 9.998 -9.671 -14.509 1.00 93.94 161 HIS A C 1
ATOM 1309 O O . HIS A 1 161 ? 11.190 -9.386 -14.563 1.00 93.94 161 HIS A O 1
ATOM 1315 N N . ASP A 1 162 ? 9.397 -10.327 -15.505 1.00 94.50 162 ASP A N 1
ATOM 1316 C CA . ASP A 1 162 ? 10.097 -10.888 -16.679 1.00 94.50 162 ASP A CA 1
ATOM 1317 C C . ASP A 1 162 ? 10.913 -9.860 -17.494 1.00 94.50 162 ASP A C 1
ATOM 1319 O O . ASP A 1 162 ? 11.955 -10.174 -18.060 1.00 94.50 162 ASP A O 1
ATOM 1323 N N . ARG A 1 163 ? 10.438 -8.614 -17.535 1.00 93.19 163 ARG A N 1
ATOM 1324 C CA . ARG A 1 163 ? 11.067 -7.435 -18.136 1.00 93.19 163 ARG A CA 1
ATOM 1325 C C . ARG A 1 163 ? 12.305 -6.937 -17.408 1.00 93.19 163 ARG A C 1
ATOM 1327 O O . ARG A 1 163 ? 12.964 -6.056 -17.953 1.00 93.19 163 ARG A O 1
ATOM 1334 N N . THR A 1 164 ? 12.583 -7.420 -16.203 1.00 94.19 164 THR A N 1
ATOM 1335 C CA . THR A 1 164 ? 13.673 -6.917 -15.367 1.00 94.19 164 THR A CA 1
ATOM 1336 C C . THR A 1 164 ? 14.674 -8.005 -15.015 1.00 94.19 164 THR A C 1
ATOM 1338 O O . THR A 1 164 ? 14.321 -9.159 -14.794 1.00 94.19 164 THR A O 1
ATOM 1341 N N . ILE A 1 165 ? 15.930 -7.601 -14.890 1.00 96.06 165 ILE A N 1
ATOM 1342 C CA . ILE A 1 165 ? 17.000 -8.367 -14.267 1.00 96.06 165 ILE A CA 1
ATOM 1343 C C . ILE A 1 165 ? 17.129 -7.825 -12.842 1.00 96.06 165 ILE A C 1
ATOM 1345 O O . ILE A 1 165 ? 17.662 -6.733 -12.636 1.00 96.06 165 ILE A O 1
ATOM 1349 N N . GLY A 1 166 ? 16.567 -8.548 -11.875 1.00 94.81 166 GLY A N 1
ATOM 1350 C CA . GLY A 1 166 ? 16.510 -8.128 -10.477 1.00 94.81 166 GLY A CA 1
ATOM 1351 C C . GLY A 1 166 ? 17.815 -8.365 -9.710 1.00 94.81 166 GLY A C 1
ATOM 1352 O O . GLY A 1 166 ? 18.371 -9.462 -9.733 1.00 94.81 166 GLY A O 1
ATOM 1353 N N . HIS A 1 167 ? 18.248 -7.356 -8.955 1.00 95.75 167 HIS A N 1
ATOM 1354 C CA . HIS A 1 167 ? 19.418 -7.363 -8.075 1.00 95.75 167 HIS A CA 1
ATOM 1355 C C . HIS A 1 167 ? 18.986 -7.008 -6.651 1.00 95.75 167 HIS A C 1
ATOM 1357 O O . HIS A 1 167 ? 18.553 -5.889 -6.375 1.00 95.75 167 HIS A O 1
ATOM 1363 N N . ALA A 1 168 ? 19.076 -7.972 -5.738 1.00 94.56 168 ALA A N 1
ATOM 1364 C CA . ALA A 1 168 ? 18.782 -7.729 -4.332 1.00 94.56 168 ALA A CA 1
ATOM 1365 C C . ALA A 1 168 ? 20.001 -7.081 -3.666 1.00 94.56 168 ALA A C 1
ATOM 1367 O O . ALA A 1 168 ? 21.102 -7.624 -3.755 1.00 94.56 168 ALA A O 1
ATOM 1368 N N . VAL A 1 169 ? 19.799 -5.955 -2.985 1.00 93.81 169 VAL A N 1
ATOM 1369 C CA . VAL A 1 169 ? 20.865 -5.189 -2.321 1.00 93.81 169 VAL A CA 1
ATOM 1370 C C . VAL A 1 169 ? 20.566 -5.005 -0.842 1.00 93.81 169 VAL A C 1
ATOM 1372 O O . VAL A 1 169 ? 19.416 -5.059 -0.418 1.00 93.81 169 VAL A O 1
ATOM 1375 N N . LYS A 1 170 ? 21.600 -4.801 -0.026 1.00 90.94 170 LYS A N 1
ATOM 1376 C CA . LYS A 1 170 ? 21.426 -4.564 1.422 1.00 90.94 170 LYS A CA 1
ATOM 1377 C C . LYS A 1 170 ? 21.696 -3.129 1.848 1.00 90.94 170 LYS A C 1
ATOM 1379 O O . LYS A 1 170 ? 21.282 -2.731 2.934 1.00 90.94 170 LYS A O 1
ATOM 1384 N N . SER A 1 171 ? 22.424 -2.378 1.030 1.00 88.88 171 SER A N 1
ATOM 1385 C CA . SER A 1 171 ? 22.795 -0.997 1.312 1.00 88.88 171 SER A CA 1
ATOM 1386 C C . SER A 1 171 ? 23.155 -0.255 0.021 1.00 88.88 171 SER A C 1
ATOM 1388 O O . SER A 1 171 ? 23.392 -0.898 -1.007 1.00 88.88 171 SER A O 1
ATOM 1390 N N . PRO A 1 172 ? 23.236 1.086 0.052 1.00 91.06 172 PRO A N 1
ATOM 1391 C CA . PRO A 1 172 ? 23.710 1.869 -1.087 1.00 91.06 172 PRO A CA 1
ATOM 1392 C C . PRO A 1 172 ? 25.104 1.450 -1.580 1.00 91.06 172 PRO A C 1
ATOM 1394 O O . PRO A 1 172 ? 25.358 1.445 -2.782 1.00 91.06 172 PRO A O 1
ATOM 1397 N N . GLU A 1 173 ? 26.002 1.052 -0.677 1.00 94.12 173 GLU A N 1
ATOM 1398 C CA . GLU A 1 173 ? 27.353 0.589 -1.019 1.00 94.12 173 GLU A CA 1
ATOM 1399 C C . GLU A 1 173 ? 27.324 -0.746 -1.772 1.00 94.12 173 GLU A C 1
ATOM 1401 O O . GLU A 1 173 ? 28.117 -0.959 -2.688 1.00 94.12 173 GLU A O 1
ATOM 1406 N N . ASP A 1 174 ? 26.391 -1.632 -1.415 1.00 93.50 174 ASP A N 1
ATOM 1407 C CA . ASP A 1 174 ? 26.177 -2.905 -2.103 1.00 93.50 174 ASP A CA 1
ATOM 1408 C C . ASP A 1 174 ? 25.675 -2.682 -3.537 1.00 93.50 174 ASP A C 1
ATOM 1410 O O . ASP A 1 174 ? 26.158 -3.318 -4.473 1.00 93.50 174 ASP A O 1
ATOM 1414 N N . THR A 1 175 ? 24.780 -1.705 -3.724 1.00 93.06 175 THR A N 1
ATOM 1415 C CA . THR A 1 175 ? 24.354 -1.248 -5.053 1.00 93.06 175 THR A CA 1
ATOM 1416 C C . THR A 1 175 ? 25.539 -0.745 -5.872 1.00 93.06 175 THR A C 1
ATOM 1418 O O . THR A 1 175 ? 25.713 -1.188 -7.003 1.00 93.06 175 THR A O 1
ATOM 1421 N N . MET A 1 176 ? 26.375 0.137 -5.311 1.00 93.00 176 MET A N 1
ATOM 1422 C CA . MET A 1 176 ? 27.552 0.675 -6.010 1.00 93.00 176 MET A CA 1
ATOM 1423 C C . MET A 1 176 ? 28.512 -0.432 -6.446 1.00 93.00 176 MET A C 1
ATOM 1425 O O . MET A 1 176 ? 28.910 -0.477 -7.606 1.00 93.00 176 MET A O 1
ATOM 1429 N N . ARG A 1 177 ? 28.809 -1.378 -5.549 1.00 95.44 177 ARG A N 1
ATOM 1430 C CA . ARG A 1 177 ? 29.653 -2.537 -5.857 1.00 95.44 177 ARG A CA 1
ATOM 1431 C C . ARG A 1 177 ? 29.099 -3.357 -7.027 1.00 95.44 177 ARG A C 1
ATOM 1433 O O . ARG A 1 177 ? 29.857 -3.730 -7.916 1.00 95.44 177 ARG A O 1
ATOM 1440 N N . LEU A 1 178 ? 27.793 -3.640 -7.043 1.00 94.06 178 LEU A N 1
ATOM 1441 C CA . LEU A 1 178 ? 27.172 -4.386 -8.143 1.00 94.06 178 LEU A CA 1
ATOM 1442 C C . LEU A 1 178 ? 27.192 -3.608 -9.461 1.00 94.06 178 LEU A C 1
ATOM 1444 O O . LEU A 1 178 ? 27.349 -4.221 -10.512 1.00 94.06 178 LEU A O 1
ATOM 1448 N N . LEU A 1 179 ? 27.041 -2.281 -9.428 1.00 92.88 179 LEU A N 1
ATOM 1449 C CA . LEU A 1 179 ? 27.153 -1.459 -10.634 1.00 92.88 179 LEU A CA 1
ATOM 1450 C C . LEU A 1 179 ? 28.556 -1.537 -11.237 1.00 92.88 179 LEU A C 1
ATOM 1452 O O . LEU A 1 179 ? 28.661 -1.759 -12.440 1.00 92.88 179 LEU A O 1
ATOM 1456 N N . ASP A 1 180 ? 29.599 -1.431 -10.412 1.00 93.31 180 ASP A N 1
ATOM 1457 C CA . ASP A 1 180 ? 30.994 -1.545 -10.859 1.00 93.31 180 ASP A CA 1
ATOM 1458 C C . ASP A 1 180 ? 31.303 -2.944 -11.434 1.00 93.31 180 ASP A C 1
ATOM 1460 O O . ASP A 1 180 ? 32.079 -3.081 -12.378 1.00 93.31 180 ASP A O 1
ATOM 1464 N N . GLU A 1 181 ? 30.685 -4.000 -10.889 1.00 92.56 181 GLU A N 1
ATOM 1465 C CA . GLU A 1 181 ? 30.836 -5.379 -11.378 1.00 92.56 181 GLU A CA 1
ATOM 1466 C C . GLU A 1 181 ? 30.085 -5.637 -12.698 1.00 92.56 181 GLU A C 1
ATOM 1468 O O . GLU A 1 181 ? 30.572 -6.380 -13.555 1.00 92.56 181 GLU A O 1
ATOM 1473 N N . LEU A 1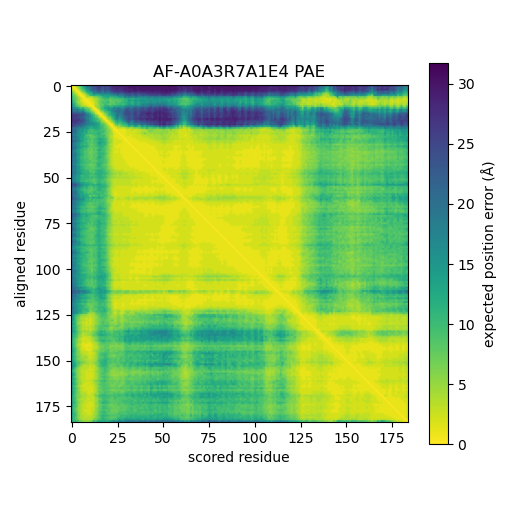 182 ? 28.891 -5.059 -12.861 1.00 89.94 182 LEU A N 1
ATOM 1474 C CA . LEU A 1 182 ? 28.016 -5.287 -14.016 1.00 89.94 182 LEU A CA 1
ATOM 1475 C C . LEU A 1 182 ? 28.350 -4.382 -15.208 1.00 89.94 182 LEU A C 1
ATOM 1477 O O . LEU A 1 182 ? 28.157 -4.795 -16.354 1.00 89.94 182 LEU A O 1
ATOM 1481 N N . PHE A 1 183 ? 28.845 -3.169 -14.946 1.00 88.00 183 PHE A N 1
ATOM 1482 C CA . PHE A 1 183 ? 29.092 -2.128 -15.947 1.00 88.00 183 PHE A CA 1
ATOM 1483 C C . PHE A 1 183 ? 30.515 -1.536 -15.826 1.00 88.00 183 PHE A C 1
ATOM 1485 O O . PHE A 1 183 ? 30.652 -0.358 -15.487 1.00 88.00 183 PHE A O 1
ATOM 1492 N N . PRO A 1 184 ? 31.567 -2.340 -16.087 1.00 78.69 184 PRO A N 1
ATOM 1493 C CA . PRO A 1 184 ? 32.968 -1.926 -15.965 1.00 78.69 184 PRO A CA 1
ATOM 1494 C C . PRO A 1 184 ? 33.452 -0.972 -17.069 1.00 78.69 184 PRO A C 1
ATOM 1496 O O . PRO A 1 184 ? 32.903 -1.006 -18.198 1.00 78.69 184 PRO A O 1
#

Sequence (184 aa):
MAKANPRILALFDVDGTLTAARKSLKEFIGNDKLNKFINFTLLYIANLDIPVKRGTFIEFRQGMLNVSPIGRNCSQEERDDFEKYDHIHQVRSKMVNVLRAQFPDYNFTYSIGGQISFDVFPTGWDKTYCLKFLSSADYDEIHFFGDKTHVGGNDYEIFVHDRTIGHAVKSPEDTMRLLDELFP

Organism: NCBI:txid157072

Nearest PDB structures (foldseek):
  5ue7-assembly1_A  TM=8.770E-01  e=4.486E-24  Candida albicans SC5314
  6cfr-assembly1_A-2  TM=9.217E-01  e=6.724E-22  Homo sapiens
  7o0c-assembly1_A  TM=9.405E-01  e=1.879E-21  Homo sapiens
  7o58-assembly1_B  TM=9.158E-01  e=8.153E-22  Homo sapiens
  6cft-assembly1_A  TM=8.951E-01  e=1.278E-21  Homo sapiens

Radius of gyration: 19.59 Å; Cα contacts (8 Å, |Δi|>4): 243; chains: 1; bounding box: 52×24×57 Å